Protein AF-A0A7W4EJ67-F1 (afdb_monomer)

Structure (mmCIF, N/CA/C/O backbone):
data_AF-A0A7W4EJ67-F1
#
_entry.id   AF-A0A7W4EJ67-F1
#
loop_
_atom_site.group_PDB
_atom_site.id
_atom_site.type_symbol
_atom_site.label_atom_id
_atom_site.label_alt_id
_atom_site.label_comp_id
_atom_site.label_asym_id
_atom_site.label_entity_id
_atom_site.label_seq_id
_atom_site.pdbx_PDB_ins_code
_atom_site.Cartn_x
_atom_site.Cartn_y
_atom_site.Cartn_z
_atom_site.occupancy
_atom_site.B_iso_or_equiv
_atom_site.auth_seq_id
_atom_site.auth_comp_id
_atom_site.auth_asym_id
_atom_site.auth_atom_id
_atom_site.pdbx_PDB_model_num
ATOM 1 N N . MET A 1 1 ? 52.104 8.292 -38.390 1.00 38.69 1 MET A N 1
ATOM 2 C CA . MET A 1 1 ? 51.782 8.661 -36.998 1.00 38.69 1 MET A CA 1
ATOM 3 C C . MET A 1 1 ? 50.355 8.225 -36.750 1.00 38.69 1 MET A C 1
ATOM 5 O O . MET A 1 1 ? 49.439 8.857 -37.254 1.00 38.69 1 MET A O 1
ATOM 9 N N . ALA A 1 2 ? 50.197 7.066 -36.122 1.00 38.16 2 ALA A N 1
ATOM 10 C CA . ALA A 1 2 ? 48.916 6.607 -35.619 1.00 38.16 2 ALA A CA 1
ATOM 11 C C . ALA A 1 2 ? 48.869 7.031 -34.153 1.00 38.16 2 ALA A C 1
ATOM 13 O O . ALA A 1 2 ? 49.696 6.552 -33.385 1.00 38.16 2 ALA A O 1
ATOM 14 N N . ASP A 1 3 ? 47.952 7.930 -33.803 1.00 38.41 3 ASP A N 1
ATOM 15 C CA . ASP A 1 3 ? 47.465 8.022 -32.433 1.00 38.41 3 ASP A CA 1
ATOM 16 C C . ASP A 1 3 ? 45.948 7.860 -32.438 1.00 38.41 3 ASP A C 1
ATOM 18 O O . ASP A 1 3 ? 45.157 8.669 -32.927 1.00 38.41 3 ASP A O 1
ATOM 22 N N . THR A 1 4 ? 45.619 6.675 -31.959 1.00 39.75 4 THR A N 1
ATOM 23 C CA . THR A 1 4 ? 44.352 6.023 -31.718 1.00 39.75 4 THR A CA 1
ATOM 24 C C . THR A 1 4 ? 43.489 6.865 -30.788 1.00 39.75 4 THR A C 1
ATOM 26 O O . THR A 1 4 ? 43.545 6.724 -29.571 1.00 39.75 4 THR A O 1
ATOM 29 N N . ASN A 1 5 ? 42.619 7.701 -31.349 1.00 39.25 5 ASN A N 1
ATOM 30 C CA . ASN A 1 5 ? 41.477 8.206 -30.595 1.00 39.25 5 ASN A CA 1
ATOM 31 C C . ASN A 1 5 ? 40.393 7.117 -30.605 1.00 39.25 5 ASN A C 1
ATOM 33 O O . ASN A 1 5 ? 39.404 7.187 -31.338 1.00 39.25 5 ASN A O 1
ATOM 37 N N . SER A 1 6 ? 40.635 6.041 -29.849 1.00 38.09 6 SER A N 1
ATOM 38 C CA . SER A 1 6 ? 39.617 5.041 -29.548 1.00 38.09 6 SER A CA 1
ATOM 39 C C . SER A 1 6 ? 38.528 5.737 -28.739 1.00 38.09 6 SER A C 1
ATOM 41 O O . SER A 1 6 ? 38.661 5.919 -27.529 1.00 38.09 6 SER A O 1
ATOM 43 N N . LYS A 1 7 ? 37.453 6.147 -29.417 1.00 43.56 7 LYS A N 1
ATOM 44 C CA . LYS A 1 7 ? 36.175 6.454 -28.780 1.00 43.56 7 LYS A CA 1
ATOM 45 C C . LYS A 1 7 ? 35.706 5.180 -28.080 1.00 43.56 7 LYS A C 1
ATOM 47 O O . LYS A 1 7 ? 35.028 4.356 -28.685 1.00 43.56 7 LYS A O 1
ATOM 52 N N . LEU A 1 8 ? 36.111 4.996 -26.827 1.00 42.34 8 LEU A N 1
ATOM 53 C CA . LEU A 1 8 ? 35.421 4.084 -25.926 1.00 42.34 8 LEU A CA 1
ATOM 54 C C . LEU A 1 8 ? 33.950 4.530 -25.938 1.00 42.34 8 LEU A C 1
ATOM 56 O O . LEU A 1 8 ? 33.697 5.717 -25.707 1.00 42.34 8 LEU A O 1
ATOM 60 N N . PRO A 1 9 ? 32.985 3.661 -26.281 1.00 51.84 9 PRO A N 1
ATOM 61 C CA . PRO A 1 9 ? 31.583 4.036 -26.189 1.00 51.84 9 PRO A CA 1
ATOM 62 C C . PRO A 1 9 ? 31.328 4.436 -24.734 1.00 51.84 9 PRO A C 1
ATOM 64 O O . PRO A 1 9 ? 31.622 3.665 -23.822 1.00 51.84 9 PRO A O 1
ATOM 67 N N . PHE A 1 10 ? 30.877 5.674 -24.504 1.00 59.88 10 PHE A N 1
ATOM 68 C CA . PHE A 1 10 ? 30.519 6.140 -23.165 1.00 59.88 10 PHE A CA 1
ATOM 69 C C . PHE A 1 10 ? 29.454 5.193 -22.611 1.00 59.88 10 PHE A C 1
ATOM 71 O O . PHE A 1 10 ? 28.312 5.219 -23.076 1.00 59.88 10 PHE A O 1
ATOM 78 N N . LEU A 1 11 ? 29.859 4.344 -21.667 1.00 69.94 11 LEU A N 1
ATOM 79 C CA . LEU A 1 11 ? 28.988 3.416 -20.967 1.00 69.94 11 LEU A CA 1
ATOM 80 C C . LEU A 1 11 ? 27.952 4.233 -20.198 1.00 69.94 11 LEU A C 1
ATOM 82 O O . LEU A 1 11 ? 28.290 4.953 -19.260 1.00 69.94 11 LEU A O 1
ATOM 86 N N . GLU A 1 12 ? 26.703 4.147 -20.628 1.00 84.25 12 GLU A N 1
ATOM 87 C CA . GLU A 1 12 ? 25.586 4.779 -19.943 1.00 84.25 12 GLU A CA 1
ATOM 88 C C . GLU A 1 12 ? 25.246 3.978 -18.686 1.00 84.25 12 GLU A C 1
ATOM 90 O O . GLU A 1 12 ? 25.122 2.752 -18.739 1.00 84.25 12 GLU A O 1
ATOM 95 N N . ILE A 1 13 ? 25.145 4.666 -17.551 1.00 88.88 13 ILE A N 1
ATOM 96 C CA . ILE A 1 13 ? 24.753 4.076 -16.272 1.00 88.88 13 ILE A CA 1
ATOM 97 C C . ILE A 1 13 ? 23.409 4.682 -15.895 1.00 88.88 13 ILE A C 1
ATOM 99 O O . ILE A 1 13 ? 23.295 5.893 -15.718 1.00 88.88 13 ILE A O 1
ATOM 103 N N . ILE A 1 14 ? 22.411 3.819 -15.769 1.00 91.88 14 ILE A N 1
ATOM 104 C CA . ILE A 1 14 ? 21.072 4.153 -15.312 1.00 91.88 14 ILE A CA 1
ATOM 105 C C . ILE A 1 14 ? 20.980 3.657 -13.878 1.00 91.88 14 ILE A C 1
ATOM 107 O O . ILE A 1 14 ? 21.077 2.456 -13.613 1.00 91.88 14 ILE A O 1
ATOM 111 N N . GLU A 1 15 ? 20.837 4.589 -12.946 1.00 93.19 15 GLU A N 1
ATOM 112 C CA . GLU A 1 15 ? 20.655 4.277 -11.538 1.00 93.19 15 GLU A CA 1
ATOM 113 C C . GLU A 1 15 ? 19.689 5.255 -10.882 1.00 93.19 15 GLU A C 1
ATOM 115 O O . GLU A 1 15 ? 19.516 6.391 -11.326 1.00 93.19 15 GLU A O 1
ATOM 120 N N . TRP A 1 16 ? 19.078 4.808 -9.791 1.00 93.31 16 TRP A N 1
ATOM 121 C CA . TRP A 1 16 ? 18.244 5.648 -8.953 1.00 93.31 16 TRP A CA 1
ATOM 122 C C . TRP A 1 16 ? 18.562 5.399 -7.484 1.00 93.31 16 TRP A C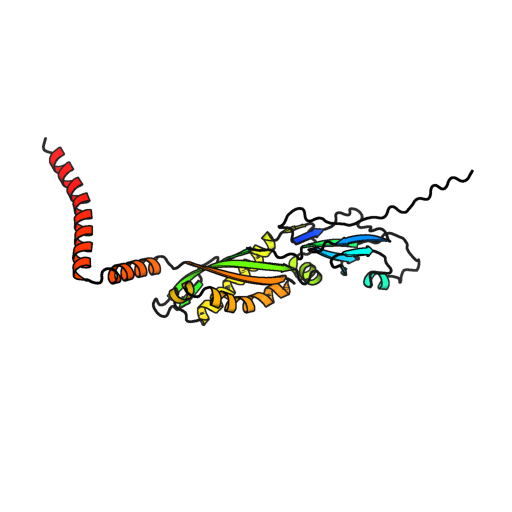 1
ATOM 124 O O . TRP A 1 16 ? 18.535 4.266 -6.999 1.00 93.31 16 TRP A O 1
ATOM 134 N N . VAL A 1 17 ? 18.844 6.475 -6.758 1.00 92.19 17 VAL A N 1
ATOM 135 C CA . VAL A 1 17 ? 18.929 6.466 -5.299 1.00 92.19 17 VAL A CA 1
ATOM 136 C C . VAL A 1 17 ? 17.701 7.203 -4.798 1.00 92.19 17 VAL A C 1
ATOM 138 O O . VAL A 1 17 ? 17.510 8.362 -5.152 1.00 92.19 17 VAL A O 1
ATOM 141 N N . GLU A 1 18 ? 16.870 6.516 -4.017 1.00 89.06 18 GLU A N 1
ATOM 142 C CA . GLU A 1 18 ? 15.601 7.042 -3.514 1.00 89.06 18 GLU A CA 1
ATOM 143 C C . GLU A 1 18 ? 15.837 8.321 -2.683 1.00 89.06 18 GLU A C 1
ATOM 145 O O . GLU A 1 18 ? 16.460 8.239 -1.621 1.00 89.06 18 GLU A O 1
ATOM 150 N N . PRO A 1 19 ? 15.391 9.504 -3.156 1.00 90.19 19 PRO A N 1
ATOM 151 C CA . PRO A 1 19 ? 15.649 10.770 -2.468 1.00 90.19 19 PRO A CA 1
ATOM 152 C C . PRO A 1 19 ? 14.614 11.084 -1.379 1.00 90.19 19 PRO A C 1
ATOM 154 O O . PRO A 1 19 ? 14.895 11.873 -0.481 1.00 90.19 19 PRO A O 1
ATOM 157 N N . ASP A 1 20 ? 13.423 10.490 -1.467 1.00 93.56 20 ASP A N 1
ATOM 158 C CA . ASP A 1 20 ? 12.300 10.698 -0.554 1.00 93.56 20 ASP A CA 1
ATOM 159 C C . ASP A 1 20 ? 11.746 9.329 -0.133 1.00 93.56 20 ASP A C 1
ATOM 161 O O . ASP A 1 20 ? 11.363 8.550 -1.010 1.00 93.56 20 ASP A O 1
ATOM 165 N N . PRO A 1 21 ? 11.668 9.036 1.179 1.00 92.12 21 PRO A N 1
ATOM 166 C CA . PRO A 1 21 ? 11.164 7.763 1.690 1.00 92.12 21 PRO A CA 1
ATOM 167 C C . PRO A 1 21 ? 9.692 7.481 1.353 1.00 92.12 21 PRO A C 1
ATOM 169 O O . PRO A 1 21 ? 9.224 6.371 1.607 1.00 92.12 21 PRO A O 1
ATOM 172 N N . ASN A 1 22 ? 8.939 8.452 0.841 1.00 95.38 22 ASN A N 1
ATOM 173 C CA . ASN A 1 22 ? 7.541 8.278 0.453 1.00 95.38 22 ASN A CA 1
ATOM 174 C C . ASN A 1 22 ? 7.372 7.889 -1.020 1.00 95.38 22 ASN A C 1
ATOM 176 O O . ASN A 1 22 ? 6.242 7.653 -1.449 1.00 95.38 22 ASN A O 1
ATOM 180 N N . LEU A 1 23 ? 8.455 7.816 -1.800 1.00 95.69 23 LEU A N 1
ATOM 181 C CA . LEU A 1 23 ? 8.384 7.485 -3.220 1.00 95.69 23 LEU A CA 1
ATOM 182 C C . LEU A 1 23 ? 8.131 6.000 -3.454 1.00 95.69 23 LEU A C 1
ATOM 184 O O . LEU A 1 23 ? 8.926 5.143 -3.079 1.00 95.69 23 LEU A O 1
ATOM 188 N N . LEU A 1 24 ? 7.037 5.708 -4.154 1.00 96.50 24 LEU A N 1
ATOM 189 C CA . LEU A 1 24 ? 6.722 4.368 -4.637 1.00 96.50 24 LEU A CA 1
ATOM 190 C C . LEU A 1 24 ? 7.345 4.104 -6.001 1.00 96.50 24 LEU A C 1
ATOM 192 O O . LEU A 1 24 ? 7.858 3.011 -6.228 1.00 96.50 24 LEU A O 1
ATOM 196 N N . MET A 1 25 ? 7.288 5.091 -6.899 1.00 96.69 25 MET A N 1
ATOM 197 C CA . MET A 1 25 ? 7.728 4.953 -8.283 1.00 96.69 25 MET A CA 1
ATOM 198 C C . MET A 1 25 ? 8.410 6.229 -8.771 1.00 96.69 25 MET A C 1
ATOM 200 O O . MET A 1 25 ? 7.961 7.340 -8.482 1.00 96.69 25 MET A O 1
ATOM 204 N N . TRP A 1 26 ? 9.453 6.058 -9.575 1.00 96.12 26 TRP A N 1
ATOM 205 C CA . TRP A 1 26 ? 10.113 7.137 -10.293 1.00 96.12 26 TRP A CA 1
ATOM 206 C C . TRP A 1 26 ? 10.467 6.710 -11.714 1.00 96.12 26 TRP A C 1
ATOM 208 O O . TRP A 1 26 ? 11.040 5.644 -11.936 1.00 96.12 26 TRP A O 1
ATOM 218 N N . LYS A 1 27 ? 10.140 7.559 -12.683 1.00 94.88 27 LYS A N 1
ATOM 219 C CA . LYS A 1 27 ? 10.518 7.387 -14.079 1.00 94.88 27 LYS A CA 1
ATOM 220 C C . LYS A 1 27 ? 11.882 8.021 -14.326 1.00 94.88 27 LYS A C 1
ATOM 222 O O . LYS A 1 27 ? 12.073 9.200 -14.029 1.00 94.88 27 LYS A O 1
ATOM 227 N N . VAL A 1 28 ? 12.787 7.275 -14.955 1.00 91.88 28 VAL A N 1
ATOM 228 C CA . VAL A 1 28 ? 14.071 7.814 -15.412 1.00 91.88 28 VAL A CA 1
ATOM 229 C C . VAL A 1 28 ? 13.817 8.928 -16.443 1.00 91.88 28 VAL A C 1
ATOM 231 O O . VAL A 1 28 ? 13.098 8.696 -17.421 1.00 91.88 28 VAL A O 1
ATOM 234 N N . PRO A 1 29 ? 14.356 10.145 -16.243 1.00 84.19 29 PRO A N 1
ATOM 235 C CA . PRO A 1 29 ? 14.207 11.240 -17.181 1.00 84.19 29 PRO A CA 1
ATOM 236 C C . PRO A 1 29 ? 15.076 10.966 -18.402 1.00 84.19 29 PRO A C 1
ATOM 238 O O . PRO A 1 29 ? 16.299 11.034 -18.338 1.00 84.19 29 PRO A O 1
ATOM 241 N N . ASP A 1 30 ? 14.422 10.692 -19.519 1.00 72.94 30 ASP A N 1
ATOM 242 C CA . ASP A 1 30 ? 15.062 10.566 -20.818 1.00 72.94 30 ASP A CA 1
ATOM 243 C C . ASP A 1 30 ? 14.229 11.349 -21.841 1.00 72.94 30 ASP A C 1
ATOM 245 O O . ASP A 1 30 ? 13.023 11.115 -21.984 1.00 72.94 30 ASP A O 1
ATOM 249 N N . GLN A 1 31 ? 14.853 12.346 -22.476 1.00 63.28 31 GLN A N 1
ATOM 250 C CA . GLN A 1 31 ? 14.186 13.234 -23.434 1.00 63.28 31 GLN A CA 1
ATOM 251 C C . GLN A 1 31 ? 13.913 12.518 -24.759 1.00 63.28 31 GLN A C 1
ATOM 253 O O . GLN A 1 31 ? 12.829 12.682 -25.322 1.00 63.28 31 GLN A O 1
ATOM 258 N N . ASP A 1 32 ? 14.855 11.687 -25.208 1.00 65.50 32 ASP A N 1
ATOM 259 C CA . ASP A 1 32 ? 14.783 10.989 -26.496 1.00 65.50 32 ASP A CA 1
ATOM 260 C C . ASP A 1 32 ? 14.318 9.530 -26.338 1.00 65.50 32 ASP A C 1
ATOM 262 O O . ASP A 1 32 ? 13.905 8.895 -27.316 1.00 65.50 32 ASP A O 1
ATOM 266 N N . LYS A 1 33 ? 14.290 9.034 -25.088 1.00 67.12 33 LYS A N 1
ATOM 267 C CA . LYS A 1 33 ? 13.963 7.651 -24.696 1.00 67.12 33 LYS A CA 1
ATOM 268 C C . LYS A 1 33 ? 14.925 6.619 -25.283 1.00 67.12 33 LYS A C 1
ATOM 270 O O . LYS A 1 33 ? 14.557 5.455 -25.420 1.00 67.12 33 LYS A O 1
ATOM 275 N N . GLU A 1 34 ? 16.106 7.047 -25.709 1.00 74.81 34 GLU A N 1
ATOM 276 C CA . GLU A 1 34 ? 17.078 6.225 -26.417 1.00 74.81 34 GLU A CA 1
ATOM 277 C C . GLU A 1 34 ? 18.128 5.687 -25.451 1.00 74.81 34 GLU A C 1
ATOM 279 O O . GLU A 1 34 ? 19.141 6.327 -25.180 1.00 74.81 34 GLU A O 1
ATOM 284 N N . ILE A 1 35 ? 17.921 4.454 -24.991 1.00 79.56 35 ILE A N 1
ATOM 285 C CA . ILE A 1 35 ? 18.890 3.770 -24.137 1.00 79.56 35 ILE A CA 1
ATOM 286 C C . ILE A 1 35 ? 19.974 3.141 -25.010 1.00 79.56 35 ILE A C 1
ATOM 288 O O . ILE A 1 35 ? 19.679 2.370 -25.935 1.00 79.56 35 ILE A O 1
ATOM 292 N N . LYS A 1 36 ? 21.245 3.438 -24.719 1.00 80.00 36 LYS A N 1
ATOM 293 C CA . LYS A 1 36 ? 22.371 2.864 -25.468 1.00 80.00 36 LYS A CA 1
ATOM 294 C C . LYS A 1 36 ? 22.468 1.356 -25.252 1.00 80.00 36 LYS A C 1
ATOM 296 O O . LYS A 1 36 ? 22.361 0.848 -24.137 1.00 80.00 36 LYS A O 1
ATOM 301 N N . ASN A 1 37 ? 22.756 0.625 -26.328 1.00 79.56 37 ASN A N 1
ATOM 302 C CA . ASN A 1 37 ? 23.042 -0.802 -26.233 1.00 79.56 37 ASN A CA 1
ATOM 303 C C . ASN A 1 37 ? 24.305 -1.034 -25.380 1.00 79.56 37 ASN A C 1
ATOM 305 O O . ASN A 1 37 ? 25.347 -0.431 -25.638 1.00 79.56 37 ASN A O 1
ATOM 309 N N . GLY A 1 38 ? 24.204 -1.895 -24.367 1.00 81.62 38 GLY A N 1
ATOM 310 C CA . GLY A 1 38 ? 25.260 -2.121 -23.376 1.00 81.62 38 GLY A CA 1
ATOM 311 C C . GLY A 1 38 ? 25.213 -1.172 -22.173 1.00 81.62 38 GLY A C 1
ATOM 312 O O . GLY A 1 38 ? 26.128 -1.205 -21.349 1.00 81.62 38 GLY A O 1
ATOM 313 N N . ALA A 1 39 ? 24.176 -0.333 -22.040 1.00 87.38 39 ALA A N 1
ATOM 314 C CA . ALA A 1 39 ? 23.958 0.462 -20.833 1.00 87.38 39 ALA A CA 1
ATOM 315 C C . ALA A 1 39 ? 23.860 -0.437 -19.589 1.00 87.38 39 ALA A C 1
ATOM 317 O O . ALA A 1 39 ? 23.341 -1.555 -19.644 1.00 87.38 39 ALA A O 1
ATOM 318 N N . LYS A 1 40 ? 24.347 0.051 -18.448 1.00 91.50 40 LYS A N 1
ATOM 319 C CA . LYS A 1 40 ? 24.229 -0.643 -17.163 1.00 91.50 40 LYS A CA 1
ATOM 320 C C . LYS A 1 40 ? 23.060 -0.089 -16.371 1.00 91.50 40 LYS A C 1
ATOM 322 O O . LYS A 1 40 ? 23.042 1.092 -16.051 1.00 91.50 40 LYS A O 1
ATOM 327 N N . LEU A 1 41 ? 22.136 -0.964 -16.003 1.00 93.38 41 LEU A N 1
ATOM 328 C CA . LEU A 1 41 ? 21.054 -0.687 -15.073 1.00 93.38 41 LEU A CA 1
ATOM 329 C C . LEU A 1 41 ? 21.468 -1.153 -13.677 1.00 93.38 41 LEU A C 1
ATOM 331 O O . LEU A 1 41 ? 21.656 -2.348 -13.448 1.00 93.38 41 LEU A O 1
ATOM 335 N N . ILE A 1 42 ? 21.618 -0.220 -12.743 1.00 95.81 42 ILE A N 1
ATOM 336 C CA . ILE A 1 42 ? 21.924 -0.523 -11.343 1.00 95.81 42 ILE A CA 1
ATOM 337 C C . ILE A 1 42 ? 20.630 -0.410 -10.541 1.00 95.81 42 ILE A C 1
ATOM 339 O O . ILE A 1 42 ? 20.002 0.650 -10.501 1.00 95.81 42 ILE A O 1
ATOM 343 N N . VAL A 1 43 ? 20.240 -1.503 -9.891 1.00 97.25 43 VAL A N 1
ATOM 344 C CA . VAL A 1 43 ? 19.047 -1.606 -9.045 1.00 97.25 43 VAL A CA 1
ATOM 345 C C . VAL A 1 43 ? 19.492 -1.912 -7.620 1.00 97.25 43 VAL A C 1
ATOM 347 O O . VAL A 1 43 ? 20.239 -2.864 -7.388 1.00 97.25 43 VAL A O 1
ATOM 350 N N . ARG A 1 44 ? 19.079 -1.097 -6.647 1.00 96.38 44 ARG A N 1
ATOM 351 C CA . ARG A 1 44 ? 19.463 -1.293 -5.238 1.00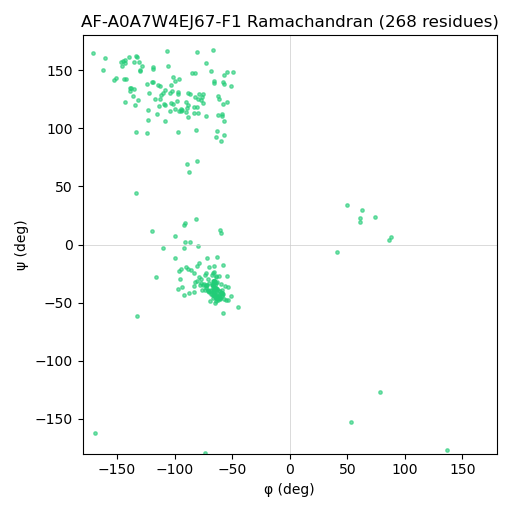 96.38 44 ARG A CA 1
ATOM 352 C C . ARG A 1 44 ? 18.597 -2.368 -4.567 1.00 96.38 44 ARG A C 1
ATOM 354 O O . ARG A 1 44 ? 17.552 -2.740 -5.086 1.00 96.38 44 ARG A O 1
ATOM 361 N N . GLU A 1 45 ? 19.022 -2.857 -3.400 1.00 95.12 45 GLU A N 1
ATOM 362 C CA . GLU A 1 45 ? 18.359 -3.969 -2.687 1.00 95.12 45 GLU A CA 1
ATOM 363 C C . GLU A 1 45 ? 16.877 -3.729 -2.378 1.00 95.12 45 GLU A C 1
ATOM 365 O O . GLU A 1 45 ? 16.070 -4.651 -2.441 1.00 95.12 45 GLU A O 1
ATOM 370 N N . SER A 1 46 ? 16.508 -2.486 -2.071 1.00 95.62 46 SER A N 1
ATOM 371 C CA . SER A 1 46 ? 15.133 -2.087 -1.767 1.00 95.62 46 SER A CA 1
ATOM 372 C C . SER A 1 46 ? 14.344 -1.637 -2.998 1.00 95.62 46 SER A C 1
ATOM 374 O O . SER A 1 46 ? 13.365 -0.903 -2.859 1.00 95.62 46 SER A O 1
ATOM 376 N N . GLN A 1 47 ? 14.800 -1.996 -4.199 1.00 96.94 47 GLN A N 1
ATOM 377 C CA . GLN A 1 47 ? 14.246 -1.506 -5.451 1.00 96.94 47 GLN A CA 1
ATOM 378 C C . GLN A 1 47 ? 14.008 -2.630 -6.454 1.00 96.94 47 GLN A C 1
ATOM 380 O O . GLN A 1 47 ? 14.541 -3.736 -6.373 1.00 96.94 47 GLN A O 1
ATOM 385 N N . THR A 1 48 ? 13.192 -2.321 -7.447 1.00 97.69 48 THR A N 1
ATOM 386 C CA . THR A 1 48 ? 13.017 -3.122 -8.656 1.00 97.69 48 THR A CA 1
ATOM 387 C C . THR A 1 48 ? 12.798 -2.166 -9.816 1.00 97.69 48 THR A C 1
ATOM 389 O O . THR A 1 48 ? 12.159 -1.130 -9.643 1.00 97.69 48 THR A O 1
ATOM 392 N N . ALA A 1 49 ? 13.342 -2.483 -10.986 1.00 96.94 49 ALA A N 1
ATOM 393 C CA . ALA A 1 49 ? 13.180 -1.659 -12.175 1.00 96.94 49 ALA A CA 1
ATOM 394 C C . ALA A 1 49 ? 12.280 -2.357 -13.200 1.00 96.94 49 ALA A C 1
ATOM 396 O O . ALA A 1 49 ? 12.497 -3.516 -13.540 1.00 96.94 49 ALA A O 1
ATOM 397 N N . LEU A 1 50 ? 11.276 -1.646 -13.703 1.00 95.12 50 LEU A N 1
ATOM 398 C CA . LEU A 1 50 ? 10.457 -2.061 -14.833 1.00 95.12 50 LEU A CA 1
ATOM 399 C C . LEU A 1 50 ? 10.990 -1.405 -16.096 1.00 95.12 50 LEU A C 1
ATOM 401 O O . LEU A 1 50 ? 11.171 -0.187 -16.157 1.00 95.12 50 LEU A O 1
ATOM 405 N N . PHE A 1 51 ? 11.172 -2.221 -17.120 1.00 91.25 51 PHE A N 1
ATOM 406 C CA . PHE A 1 51 ? 11.570 -1.764 -18.432 1.00 91.25 51 PHE A CA 1
ATOM 407 C C . PHE A 1 51 ? 10.395 -1.912 -19.399 1.00 91.25 51 PHE A C 1
ATOM 409 O O . PHE A 1 51 ? 9.883 -3.015 -19.610 1.00 91.25 51 PHE A O 1
ATOM 416 N N . LEU A 1 52 ? 9.969 -0.801 -19.999 1.00 88.44 52 LEU A N 1
ATOM 417 C CA . LEU A 1 52 ? 8.940 -0.775 -21.032 1.00 88.44 52 LEU A CA 1
ATOM 418 C C . LEU A 1 52 ? 9.586 -0.582 -22.396 1.00 88.44 52 LEU A C 1
ATOM 420 O O . LEU A 1 52 ? 10.339 0.367 -22.603 1.00 88.44 52 LEU A O 1
ATOM 424 N N . ASN A 1 53 ? 9.217 -1.427 -23.349 1.00 82.00 53 ASN A N 1
ATOM 425 C CA . ASN A 1 53 ? 9.570 -1.252 -24.748 1.00 82.00 53 ASN A CA 1
ATOM 426 C C . ASN A 1 53 ? 8.312 -0.961 -25.557 1.00 82.00 53 ASN A C 1
ATOM 428 O O . ASN A 1 53 ? 7.370 -1.750 -25.516 1.00 82.00 53 ASN A O 1
ATOM 432 N N . GLU A 1 54 ? 8.303 0.151 -26.295 1.00 77.31 54 GLU A N 1
ATOM 433 C CA . GLU A 1 54 ? 7.193 0.524 -27.190 1.00 77.31 54 GLU A CA 1
ATOM 434 C C . GLU A 1 54 ? 5.804 0.458 -26.513 1.00 77.31 54 GLU A C 1
ATOM 436 O O . GLU A 1 54 ? 4.798 0.120 -27.133 1.00 77.31 54 GLU A O 1
ATOM 441 N N . GLY A 1 55 ? 5.743 0.780 -25.215 1.00 76.88 55 GLY A N 1
ATOM 442 C CA . GLY A 1 55 ? 4.506 0.777 -24.426 1.00 76.88 55 GLY A CA 1
ATOM 443 C C . GLY A 1 55 ? 4.119 -0.570 -23.803 1.00 76.88 55 GLY A C 1
ATOM 444 O O . GLY A 1 55 ? 3.079 -0.649 -23.154 1.00 76.88 55 GLY A O 1
ATOM 445 N N . VAL A 1 56 ? 4.939 -1.614 -23.947 1.00 82.19 56 VAL A N 1
ATOM 446 C CA . VAL A 1 56 ? 4.706 -2.938 -23.349 1.00 82.19 56 VAL A CA 1
ATOM 447 C C . VAL A 1 56 ? 5.775 -3.243 -22.303 1.00 82.19 56 VAL A C 1
ATOM 449 O O . VAL A 1 56 ? 6.960 -3.011 -22.536 1.00 82.19 56 VAL A O 1
ATOM 452 N N . ALA A 1 57 ? 5.365 -3.798 -21.158 1.00 85.19 57 ALA A N 1
ATOM 453 C CA . ALA A 1 57 ? 6.289 -4.310 -20.149 1.00 85.19 57 ALA A CA 1
ATOM 454 C C . ALA A 1 57 ? 7.181 -5.398 -20.755 1.00 85.19 57 ALA A C 1
ATOM 456 O O . ALA A 1 57 ? 6.700 -6.470 -21.123 1.00 85.19 57 ALA A O 1
ATOM 457 N N . ALA A 1 58 ? 8.469 -5.088 -20.904 1.00 83.25 58 ALA A N 1
ATOM 458 C CA . ALA A 1 58 ? 9.430 -5.967 -21.549 1.00 83.25 58 ALA A CA 1
ATOM 459 C C . ALA A 1 58 ? 10.127 -6.878 -20.534 1.00 83.25 58 ALA A C 1
ATOM 461 O O . ALA A 1 58 ? 10.315 -8.060 -20.816 1.00 83.25 58 ALA A O 1
ATOM 462 N N . ASP A 1 59 ? 10.524 -6.319 -19.386 1.00 89.06 59 ASP A N 1
ATOM 463 C CA . ASP A 1 59 ? 11.203 -7.064 -18.326 1.00 89.06 59 ASP A CA 1
ATOM 464 C C . ASP A 1 59 ? 11.128 -6.357 -16.962 1.00 89.06 59 ASP A C 1
ATOM 466 O O . ASP A 1 59 ? 10.901 -5.144 -16.888 1.00 89.06 59 ASP A O 1
ATOM 470 N N . VAL A 1 60 ? 11.346 -7.126 -15.892 1.00 93.94 60 VAL A N 1
ATOM 471 C CA . VAL A 1 60 ? 11.410 -6.657 -14.501 1.00 93.94 60 VAL A CA 1
ATOM 472 C C . VAL A 1 60 ? 12.754 -7.066 -13.903 1.00 93.94 60 VAL A C 1
ATOM 474 O O . VAL A 1 60 ? 13.039 -8.248 -13.724 1.00 93.94 60 VAL A O 1
ATOM 477 N N . PHE A 1 61 ? 13.573 -6.080 -13.555 1.00 95.06 61 PHE A N 1
ATOM 478 C CA . PHE A 1 61 ? 14.923 -6.276 -13.043 1.00 95.06 61 PHE A CA 1
ATOM 479 C C . PHE A 1 61 ? 14.955 -6.164 -11.510 1.00 95.06 61 PHE A C 1
ATOM 481 O O . PHE A 1 61 ? 14.685 -5.080 -10.978 1.00 95.06 61 PHE A O 1
ATOM 488 N N . PRO A 1 62 ? 15.301 -7.245 -10.783 1.00 96.38 62 PRO A N 1
ATOM 489 C CA . PRO A 1 62 ? 15.481 -7.201 -9.333 1.00 96.38 62 PRO A CA 1
ATOM 490 C C . PRO A 1 62 ? 16.782 -6.473 -8.957 1.00 96.38 62 PRO A C 1
ATOM 492 O O . PRO A 1 62 ? 17.538 -6.036 -9.825 1.00 96.38 62 PRO A O 1
ATOM 495 N N . ALA A 1 63 ? 17.073 -6.376 -7.660 1.00 97.06 63 ALA A N 1
ATOM 496 C CA . ALA A 1 63 ? 18.322 -5.811 -7.156 1.00 97.06 63 ALA A CA 1
ATOM 497 C C . ALA A 1 63 ? 19.571 -6.435 -7.809 1.00 97.06 63 ALA A C 1
ATOM 499 O O . ALA A 1 63 ? 19.666 -7.653 -7.973 1.00 97.06 63 ALA A O 1
ATOM 500 N N . GLY A 1 64 ? 20.539 -5.591 -8.163 1.00 96.38 64 GLY A N 1
ATOM 501 C CA . GLY A 1 64 ? 21.776 -5.981 -8.832 1.00 96.38 64 GLY A CA 1
ATOM 502 C C . GLY A 1 64 ? 22.160 -5.047 -9.978 1.00 96.38 64 GLY A C 1
ATOM 503 O O . GLY A 1 64 ? 21.504 -4.042 -10.248 1.00 96.38 64 GLY A O 1
ATOM 504 N N . THR A 1 65 ? 23.251 -5.398 -10.656 1.00 95.50 65 THR A N 1
ATOM 505 C CA . THR A 1 65 ? 23.723 -4.702 -11.858 1.00 95.50 65 THR A CA 1
ATOM 506 C C . THR A 1 65 ? 23.374 -5.533 -13.082 1.00 95.50 65 THR A C 1
ATOM 508 O O . THR A 1 65 ? 23.834 -6.668 -13.204 1.00 95.50 65 THR A O 1
ATOM 511 N N . HIS A 1 66 ? 22.616 -4.949 -14.004 1.00 92.12 66 HIS A N 1
ATOM 512 C CA . HIS A 1 66 ? 22.139 -5.602 -15.221 1.00 92.12 66 HIS A CA 1
ATOM 513 C C . HIS A 1 66 ? 22.678 -4.886 -16.454 1.00 92.12 66 HIS A C 1
ATOM 515 O O . HIS A 1 66 ? 22.731 -3.659 -16.497 1.00 92.12 66 HIS A O 1
ATOM 521 N N . GLU A 1 67 ? 23.078 -5.643 -17.470 1.00 89.38 67 GLU A N 1
ATOM 522 C CA . GLU A 1 67 ? 23.476 -5.085 -18.764 1.00 89.38 67 GLU A CA 1
ATOM 523 C C . GLU A 1 67 ? 22.279 -5.086 -19.719 1.00 89.38 67 GLU A C 1
ATOM 525 O O . GLU A 1 67 ? 21.761 -6.144 -20.096 1.00 89.38 67 GLU A O 1
ATOM 530 N N . LEU A 1 68 ? 21.857 -3.890 -20.126 1.00 84.69 68 LEU A N 1
ATOM 531 C CA . LEU A 1 68 ? 20.766 -3.683 -21.065 1.00 84.69 68 LEU A CA 1
ATOM 532 C C . LEU A 1 68 ? 21.283 -3.867 -22.489 1.00 84.69 68 LEU A C 1
ATOM 534 O O . LEU A 1 68 ? 21.868 -2.969 -23.094 1.00 84.69 68 LEU A O 1
ATOM 538 N N . SER A 1 69 ? 21.047 -5.058 -23.033 1.00 75.62 69 SER A N 1
ATOM 539 C CA . SER A 1 69 ? 21.322 -5.354 -24.433 1.00 75.62 69 SER A CA 1
ATOM 540 C C . SER A 1 69 ? 20.118 -5.992 -25.109 1.00 75.62 69 SER A C 1
ATOM 542 O O . SER A 1 69 ? 19.367 -6.768 -24.508 1.00 75.62 69 SER A O 1
ATOM 544 N N . THR A 1 70 ? 19.971 -5.750 -26.412 1.00 67.25 70 THR A N 1
ATOM 545 C CA . THR A 1 70 ? 18.914 -6.362 -27.240 1.00 67.25 70 THR A CA 1
ATOM 546 C C . THR A 1 70 ? 18.975 -7.895 -27.220 1.00 67.25 70 THR A C 1
ATOM 548 O O . THR A 1 70 ? 18.017 -8.567 -27.597 1.00 67.25 70 THR A O 1
ATOM 551 N N . LYS A 1 71 ? 20.109 -8.486 -26.813 1.00 62.88 71 LYS A N 1
ATOM 552 C CA . LYS A 1 71 ? 20.285 -9.937 -26.667 1.00 62.88 71 LYS A CA 1
ATOM 553 C C . LYS A 1 71 ? 19.722 -10.489 -25.362 1.00 62.88 71 LYS A C 1
ATOM 555 O O . LYS A 1 71 ? 19.259 -11.623 -25.382 1.00 62.88 71 LYS A O 1
ATOM 560 N N . ASN A 1 72 ? 19.735 -9.700 -24.293 1.00 61.72 72 ASN A N 1
ATOM 561 C CA . ASN A 1 72 ? 19.398 -10.178 -22.955 1.00 61.72 72 ASN A CA 1
ATOM 562 C C . ASN A 1 72 ? 17.927 -9.953 -22.595 1.00 61.72 72 ASN A C 1
ATOM 564 O O . ASN A 1 72 ? 17.411 -10.666 -21.746 1.00 61.72 72 ASN A O 1
ATOM 568 N N . ILE A 1 73 ? 17.238 -9.025 -23.268 1.00 68.69 73 ILE A N 1
ATOM 569 C CA . ILE A 1 73 ? 15.816 -8.751 -23.020 1.00 68.69 73 ILE A CA 1
ATOM 570 C C . ILE A 1 73 ? 14.955 -9.587 -23.989 1.00 68.69 73 ILE A C 1
ATOM 572 O O . ILE A 1 73 ? 15.027 -9.365 -25.206 1.00 68.69 73 ILE A O 1
ATOM 576 N N . PRO A 1 74 ? 14.127 -10.542 -23.510 1.00 60.59 74 PRO A N 1
ATOM 577 C CA . PRO A 1 74 ? 13.413 -11.496 -24.365 1.00 60.59 74 PRO A CA 1
ATOM 578 C C . PRO A 1 74 ? 12.450 -10.850 -25.366 1.00 60.59 74 PRO A C 1
ATOM 580 O O . PRO A 1 74 ? 12.377 -11.285 -26.517 1.00 60.59 74 PRO A O 1
ATOM 583 N N . ILE A 1 75 ? 11.722 -9.805 -24.956 1.00 61.31 75 ILE A N 1
ATOM 584 C CA . ILE A 1 75 ? 10.771 -9.097 -25.829 1.00 61.31 75 ILE A CA 1
ATOM 585 C C . ILE A 1 75 ? 11.513 -8.300 -26.913 1.00 61.31 75 ILE A C 1
ATOM 587 O O . ILE A 1 75 ? 11.143 -8.390 -28.083 1.00 61.31 75 ILE A O 1
ATOM 591 N N . LEU A 1 76 ? 12.635 -7.652 -26.577 1.00 59.72 76 LEU A N 1
ATOM 592 C CA . LEU A 1 76 ? 13.503 -7.002 -27.569 1.00 59.72 76 LEU A CA 1
ATOM 593 C C . LEU A 1 76 ? 14.143 -8.021 -28.523 1.00 59.72 76 LEU A C 1
ATOM 595 O O . LEU A 1 76 ? 14.257 -7.778 -29.723 1.00 59.72 76 LEU A O 1
ATOM 599 N N . SER A 1 77 ? 14.513 -9.200 -28.013 1.00 56.75 77 SER A N 1
ATOM 600 C CA . SER A 1 77 ? 15.046 -10.292 -28.829 1.00 56.75 77 SER A CA 1
ATOM 601 C C . SER A 1 77 ? 14.026 -10.862 -29.816 1.00 56.75 77 SER A C 1
ATOM 603 O O . SER A 1 77 ? 14.420 -11.286 -30.898 1.00 56.75 77 SER A O 1
ATOM 605 N N . LYS A 1 78 ? 12.728 -10.861 -29.493 1.00 55.56 78 LYS A N 1
ATOM 606 C CA . LYS A 1 78 ? 11.665 -11.293 -30.420 1.00 55.56 78 LYS A CA 1
ATOM 607 C C . LYS A 1 78 ? 11.396 -10.272 -31.530 1.00 55.56 78 LYS A C 1
ATOM 609 O O . LYS A 1 78 ? 10.998 -10.663 -32.622 1.00 55.56 78 LYS A O 1
ATOM 614 N N . LEU A 1 79 ? 11.686 -8.994 -31.286 1.00 53.56 79 LEU A N 1
ATOM 615 C CA . LEU A 1 79 ? 11.605 -7.915 -32.277 1.00 53.56 79 LEU A CA 1
ATOM 616 C C . LEU A 1 79 ? 12.822 -7.862 -33.227 1.00 53.56 79 LEU A C 1
ATOM 618 O O . LEU A 1 79 ? 12.823 -7.081 -34.177 1.00 53.56 79 LEU A O 1
ATOM 622 N N . LYS A 1 80 ? 13.818 -8.755 -33.065 1.00 51.62 80 LYS A N 1
ATOM 623 C CA . LYS A 1 80 ? 14.998 -8.931 -33.951 1.00 51.62 80 LYS A CA 1
ATOM 624 C C . LYS A 1 80 ? 14.685 -9.305 -35.415 1.00 51.62 80 LYS A C 1
ATOM 626 O O . LYS A 1 80 ? 15.591 -9.662 -36.164 1.00 51.62 80 LYS A O 1
ATOM 631 N N . GLY A 1 81 ? 13.434 -9.211 -35.861 1.00 46.50 81 GLY A N 1
ATOM 632 C CA . GLY A 1 81 ? 13.041 -9.428 -37.254 1.00 46.50 81 GLY A CA 1
ATOM 633 C C . GLY A 1 81 ? 13.459 -8.314 -38.224 1.00 46.50 81 GLY A C 1
ATOM 634 O O . GLY A 1 81 ? 13.392 -8.514 -39.436 1.00 46.50 81 GLY A O 1
ATOM 635 N N . TRP A 1 82 ? 13.925 -7.154 -37.747 1.00 44.69 82 TRP A N 1
ATOM 636 C CA . TRP A 1 82 ? 14.224 -6.009 -38.617 1.00 44.69 82 TRP A CA 1
ATOM 637 C C . TRP A 1 82 ? 15.652 -6.022 -39.192 1.00 44.69 82 TRP A C 1
ATOM 639 O O . TRP A 1 82 ? 16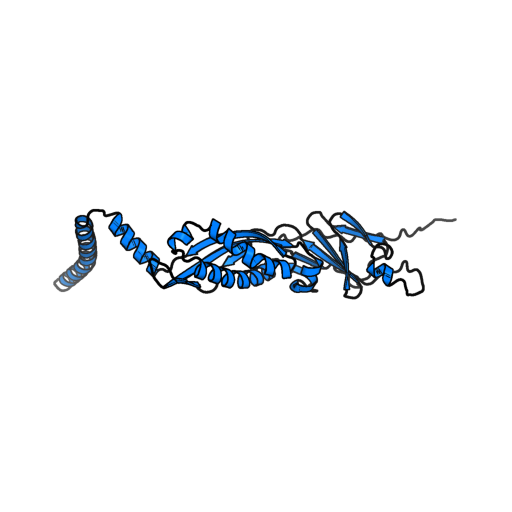.440 -5.133 -38.918 1.00 44.69 82 TRP A O 1
ATOM 649 N N . LYS A 1 83 ? 15.974 -7.045 -39.998 1.00 39.81 83 LYS A N 1
ATOM 650 C CA . LYS A 1 83 ? 17.030 -7.164 -41.044 1.00 39.81 83 LYS A CA 1
ATOM 651 C C . LYS A 1 83 ? 18.465 -6.610 -40.872 1.00 39.81 83 LYS A C 1
ATOM 653 O O . LYS A 1 83 ? 19.291 -6.932 -41.721 1.00 39.81 83 LYS A O 1
ATOM 658 N N . TYR A 1 84 ? 18.829 -5.875 -39.829 1.00 45.00 84 TYR A N 1
ATOM 659 C CA . TYR A 1 84 ? 20.170 -5.324 -39.637 1.00 45.00 84 TYR A CA 1
ATOM 660 C C . TYR A 1 84 ? 20.523 -5.385 -38.150 1.00 45.00 84 TYR A C 1
ATOM 662 O O . TYR A 1 84 ? 19.781 -4.893 -37.307 1.00 45.00 84 TYR A O 1
ATOM 670 N N . GLY A 1 85 ? 21.624 -6.062 -37.815 1.00 50.25 85 GLY A N 1
ATOM 671 C CA . GLY A 1 85 ? 22.091 -6.238 -36.439 1.00 50.25 85 GLY A CA 1
ATOM 672 C C . GLY A 1 85 ? 22.470 -4.904 -35.803 1.00 50.25 85 GLY A C 1
ATOM 673 O O . GLY A 1 85 ? 23.600 -4.449 -35.948 1.00 50.25 85 GLY A O 1
ATOM 674 N N . PHE A 1 86 ? 21.520 -4.275 -35.120 1.00 52.91 86 PHE A N 1
ATOM 675 C CA . PHE A 1 86 ? 21.707 -2.950 -34.553 1.00 52.91 86 PHE A CA 1
ATOM 676 C C . PHE A 1 86 ? 22.479 -2.996 -33.227 1.00 52.91 86 PHE A C 1
ATOM 678 O O . PHE A 1 86 ? 21.996 -3.528 -32.232 1.00 52.91 86 PHE A O 1
ATOM 685 N N . GLU A 1 87 ? 23.647 -2.347 -33.212 1.00 54.00 87 GLU A N 1
ATOM 686 C CA . GLU A 1 87 ? 24.224 -1.694 -32.024 1.00 54.00 87 GLU A CA 1
ATOM 687 C C . GLU A 1 87 ? 23.614 -0.290 -31.801 1.00 54.00 87 GLU A C 1
ATOM 689 O O . GLU A 1 87 ? 24.230 0.579 -31.190 1.00 54.00 87 GLU A O 1
ATOM 694 N N . SER A 1 88 ? 22.417 -0.032 -32.340 1.00 53.00 88 SER A N 1
ATOM 695 C CA . SER A 1 88 ? 21.730 1.256 -32.199 1.00 53.00 88 SER A CA 1
ATOM 696 C C . SER A 1 88 ? 20.993 1.332 -30.863 1.00 53.00 88 SER A C 1
ATOM 698 O O . SER A 1 88 ? 20.485 0.304 -30.402 1.00 53.00 88 SER A O 1
ATOM 700 N N . PRO A 1 89 ? 20.891 2.534 -30.266 1.00 60.88 89 PRO A N 1
ATOM 701 C CA . PRO A 1 89 ? 19.972 2.791 -29.169 1.00 60.88 89 PRO A CA 1
ATOM 702 C C . PRO A 1 89 ? 18.557 2.304 -29.491 1.00 60.88 89 PRO A C 1
ATOM 704 O O . PRO A 1 89 ? 18.140 2.297 -30.655 1.00 60.88 89 PRO A O 1
ATOM 707 N N . PHE A 1 90 ? 17.832 1.883 -28.460 1.00 70.56 90 PHE A N 1
ATOM 708 C CA . PHE A 1 90 ? 16.443 1.439 -28.563 1.00 70.56 90 PHE A CA 1
ATOM 709 C C . PHE A 1 90 ? 15.535 2.338 -27.722 1.00 70.56 90 PHE A C 1
ATOM 711 O O . PHE A 1 90 ? 15.965 2.887 -26.708 1.00 70.56 90 PHE A O 1
ATOM 718 N N . LYS A 1 91 ? 14.269 2.471 -28.142 1.00 75.44 91 LYS A N 1
ATOM 719 C CA . LYS A 1 91 ? 13.294 3.315 -27.448 1.00 75.44 91 LYS A CA 1
ATOM 720 C C . LYS A 1 91 ? 12.665 2.593 -26.268 1.00 75.44 91 LYS A C 1
ATOM 722 O O . LYS A 1 91 ? 11.899 1.652 -26.467 1.00 75.44 91 LYS A O 1
ATOM 727 N N . ALA A 1 92 ? 12.941 3.059 -25.059 1.00 82.81 92 ALA A N 1
ATOM 728 C CA . ALA A 1 92 ? 12.408 2.452 -23.852 1.00 82.81 92 ALA A CA 1
ATOM 729 C C . ALA A 1 92 ? 12.122 3.468 -22.752 1.00 82.81 92 ALA A C 1
ATOM 731 O O . ALA A 1 92 ? 12.746 4.521 -22.669 1.00 82.81 92 ALA A O 1
ATOM 732 N N . ASP A 1 93 ? 11.175 3.124 -21.885 1.00 89.62 93 ASP A N 1
ATOM 733 C CA . ASP A 1 93 ? 10.961 3.833 -20.631 1.00 89.62 93 ASP A CA 1
ATOM 734 C C . ASP A 1 93 ? 11.431 2.934 -19.476 1.00 89.62 93 ASP A C 1
ATOM 736 O O . ASP A 1 93 ? 11.088 1.751 -19.415 1.00 89.62 93 ASP A O 1
ATOM 740 N N . VAL A 1 94 ? 12.205 3.500 -18.548 1.00 93.00 94 VAL A N 1
ATOM 741 C CA . VAL A 1 94 ? 12.663 2.809 -17.335 1.00 93.00 94 VAL A CA 1
ATOM 742 C C . VAL A 1 94 ? 11.989 3.436 -16.124 1.00 93.00 94 VAL A C 1
ATOM 744 O O . VAL A 1 94 ? 12.024 4.654 -15.936 1.00 93.00 94 VAL A O 1
ATOM 747 N N . TYR A 1 95 ? 11.388 2.592 -15.294 1.00 96.00 95 TYR A N 1
ATOM 748 C CA . TYR A 1 95 ? 10.747 2.984 -14.046 1.00 96.00 95 TYR A CA 1
ATOM 749 C C . TYR A 1 95 ? 11.388 2.228 -12.894 1.00 96.00 95 TYR A C 1
ATOM 751 O O . TYR A 1 95 ? 11.496 1.008 -12.939 1.00 96.00 95 TYR A O 1
ATOM 759 N N . TYR A 1 96 ? 11.776 2.938 -11.846 1.00 97.44 96 TYR A N 1
ATOM 760 C CA . TYR A 1 96 ? 12.176 2.340 -10.584 1.00 97.44 96 TYR A CA 1
ATOM 761 C C . TYR A 1 96 ? 11.006 2.323 -9.613 1.00 97.44 96 TYR A C 1
ATOM 763 O O . TYR A 1 96 ? 10.241 3.284 -9.540 1.00 97.44 96 TYR A O 1
ATOM 771 N N . PHE A 1 97 ? 10.912 1.248 -8.838 1.00 97.94 97 PHE A N 1
ATOM 772 C CA . PHE A 1 97 ? 9.926 1.055 -7.786 1.00 97.94 97 PHE A CA 1
ATOM 773 C C . PHE A 1 97 ? 10.633 0.768 -6.475 1.00 97.94 97 PHE A C 1
ATOM 775 O O . PHE A 1 97 ? 11.582 -0.020 -6.446 1.00 97.94 97 PHE A O 1
ATOM 782 N N . SER A 1 98 ? 10.151 1.369 -5.393 1.00 97.56 98 SER A N 1
ATOM 783 C CA . SER A 1 98 ? 10.599 1.026 -4.048 1.00 97.56 98 SER A CA 1
ATOM 784 C C . SER A 1 98 ? 9.835 -0.206 -3.563 1.00 97.56 98 SER A C 1
ATOM 786 O O . SER A 1 98 ? 8.611 -0.200 -3.445 1.00 97.56 98 SER A O 1
ATOM 788 N N . THR A 1 99 ? 10.557 -1.289 -3.287 1.00 96.44 99 THR A N 1
ATOM 789 C CA . THR A 1 99 ? 9.992 -2.549 -2.779 1.00 96.44 99 THR A CA 1
ATOM 790 C C . THR A 1 99 ? 10.160 -2.680 -1.270 1.00 96.44 99 THR A C 1
ATOM 792 O 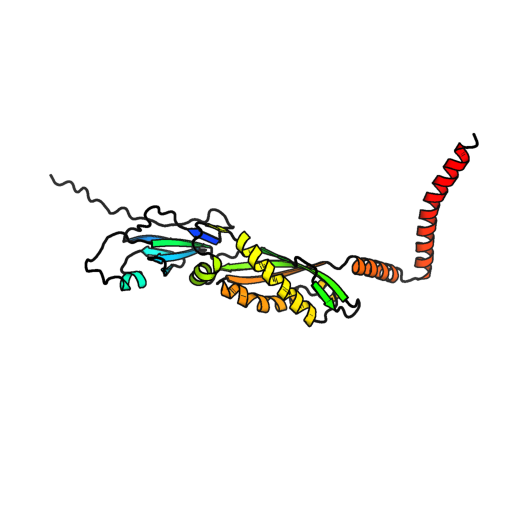O . THR A 1 99 ? 9.860 -3.730 -0.701 1.00 96.44 99 THR A O 1
ATOM 795 N N . LYS A 1 100 ? 10.636 -1.637 -0.577 1.00 95.94 100 LYS A N 1
ATOM 796 C CA . LYS A 1 100 ? 10.693 -1.617 0.891 1.00 95.94 100 LYS A CA 1
ATOM 797 C C . LYS A 1 100 ? 9.296 -1.615 1.509 1.00 95.94 100 LYS A C 1
ATOM 799 O O . LYS A 1 100 ? 8.288 -1.384 0.845 1.00 95.94 100 LYS A O 1
ATOM 804 N N . GLN A 1 101 ? 9.251 -1.854 2.812 1.00 96.38 101 GLN A N 1
ATOM 805 C CA . GLN A 1 101 ? 8.019 -1.739 3.575 1.00 96.38 101 GLN A CA 1
ATOM 806 C C . GLN A 1 101 ? 7.705 -0.262 3.848 1.00 96.38 101 GLN A C 1
ATOM 808 O O . GLN A 1 101 ? 8.516 0.466 4.420 1.00 96.38 101 GLN A O 1
ATOM 813 N N . PHE A 1 102 ? 6.514 0.167 3.449 1.00 97.19 102 PHE A N 1
ATOM 814 C CA . PHE A 1 102 ? 5.909 1.436 3.829 1.00 97.19 102 PHE A CA 1
ATOM 815 C C . PHE A 1 102 ? 5.106 1.195 5.096 1.00 97.19 102 PHE A C 1
ATOM 817 O O . PHE A 1 102 ? 4.162 0.404 5.107 1.00 97.19 102 PHE A O 1
ATOM 824 N N . VAL A 1 103 ? 5.545 1.817 6.185 1.00 96.06 103 VAL A N 1
ATOM 825 C CA . VAL A 1 103 ? 5.035 1.545 7.527 1.00 96.06 103 VAL A CA 1
ATOM 826 C C . VAL A 1 103 ? 4.128 2.665 8.010 1.00 96.06 103 VAL A C 1
ATOM 828 O O . VAL A 1 103 ? 4.306 3.822 7.638 1.00 96.06 103 VAL A O 1
ATOM 831 N N . ASN A 1 104 ? 3.211 2.321 8.913 1.00 93.81 104 ASN A N 1
ATOM 832 C CA . ASN A 1 104 ? 2.371 3.270 9.637 1.00 93.81 104 ASN A CA 1
ATOM 833 C C . ASN A 1 104 ? 1.420 4.098 8.747 1.00 93.81 104 ASN A C 1
ATOM 835 O O . ASN A 1 104 ? 1.047 5.209 9.130 1.00 93.81 104 ASN A O 1
ATOM 839 N N . LEU A 1 105 ? 0.981 3.538 7.614 1.00 95.88 105 LEU A N 1
ATOM 840 C CA . LEU A 1 105 ? -0.108 4.107 6.816 1.00 95.88 105 LEU A CA 1
ATOM 841 C C . LEU A 1 105 ? -1.403 4.048 7.618 1.00 95.88 105 LEU A C 1
ATOM 843 O O . LEU A 1 105 ? -1.636 3.083 8.350 1.00 95.88 105 LEU A O 1
ATOM 847 N N . LYS A 1 106 ? -2.230 5.082 7.533 1.00 94.50 106 LYS A N 1
ATOM 848 C CA . LYS A 1 106 ? -3.414 5.250 8.370 1.00 94.50 106 LYS A CA 1
ATOM 849 C C . LYS A 1 106 ? -4.669 4.833 7.635 1.00 94.50 106 LYS A C 1
ATOM 851 O O . LYS A 1 106 ? -4.884 5.137 6.467 1.00 94.50 106 LYS A O 1
ATOM 856 N N . TRP A 1 107 ? -5.556 4.183 8.375 1.00 94.38 107 TRP A N 1
ATOM 857 C CA . TRP A 1 107 ? -6.916 3.946 7.927 1.00 94.38 107 TRP A CA 1
ATOM 858 C C . TRP A 1 107 ? -7.903 4.341 9.019 1.00 94.38 107 TRP A C 1
ATOM 860 O O . TRP A 1 107 ? -7.570 4.383 10.206 1.00 94.38 107 TRP A O 1
ATOM 870 N N . GLY A 1 108 ? -9.135 4.620 8.617 1.00 91.06 108 GLY A N 1
ATOM 871 C CA . GLY A 1 108 ? -10.224 4.855 9.546 1.00 91.06 108 GLY A CA 1
ATOM 872 C C . GLY A 1 108 ? -11.561 4.922 8.834 1.00 91.06 108 GLY A C 1
ATOM 873 O O . GLY A 1 108 ? -11.626 5.050 7.613 1.00 91.06 108 GLY A O 1
ATOM 874 N N . THR A 1 109 ? -12.634 4.812 9.605 1.00 88.44 109 THR A N 1
ATOM 875 C CA . THR A 1 109 ? -14.001 4.902 9.095 1.00 88.44 109 THR A CA 1
ATOM 876 C C . THR A 1 109 ? -14.377 6.377 8.890 1.00 88.44 109 THR A C 1
ATOM 878 O O . THR A 1 109 ? -14.489 7.096 9.890 1.00 88.44 109 THR A O 1
ATOM 881 N N . PRO A 1 110 ? -14.594 6.860 7.649 1.00 84.44 110 PRO A N 1
ATOM 882 C CA . PRO A 1 110 ? -14.915 8.271 7.403 1.00 84.44 110 PRO A CA 1
ATOM 883 C C . PRO A 1 110 ? -16.285 8.661 7.979 1.00 84.44 110 PRO A C 1
ATOM 885 O O . PRO A 1 110 ? -16.479 9.780 8.451 1.00 84.44 110 PRO A O 1
ATOM 888 N N . ALA A 1 111 ? -17.222 7.712 8.005 1.00 85.94 111 ALA A N 1
ATOM 889 C CA . ALA A 1 111 ? -18.501 7.815 8.693 1.00 85.94 111 ALA A CA 1
ATOM 890 C C . ALA A 1 111 ? -18.605 6.724 9.773 1.00 85.94 111 ALA A C 1
ATOM 892 O O . ALA A 1 111 ? -17.986 5.669 9.620 1.00 85.94 111 ALA A O 1
ATOM 893 N N . PRO A 1 112 ? -19.379 6.940 10.854 1.00 86.81 112 PRO A N 1
ATOM 894 C CA . PRO A 1 112 ? -19.637 5.895 11.837 1.00 86.81 112 PRO A CA 1
ATOM 895 C C . PRO A 1 112 ? -20.267 4.660 11.200 1.00 86.81 112 PRO A C 1
ATOM 897 O O . PRO A 1 112 ? -21.205 4.767 10.409 1.00 86.81 112 PRO A O 1
ATOM 900 N N . VAL A 1 113 ? -19.799 3.491 11.615 1.00 86.75 113 VAL A N 1
ATOM 901 C CA . VAL A 1 113 ? -20.399 2.206 11.276 1.00 86.75 113 VAL A CA 1
ATOM 902 C C . VAL A 1 113 ? -21.494 1.898 12.291 1.00 86.75 113 VAL A C 1
ATOM 904 O O . VAL A 1 113 ? -21.268 1.957 13.499 1.00 86.75 113 VAL A O 1
ATOM 907 N N . LEU A 1 114 ? -22.685 1.558 11.805 1.00 85.31 114 LEU A N 1
ATOM 908 C CA . LEU A 1 114 ? -23.770 1.060 12.647 1.00 85.31 114 LEU A CA 1
ATOM 909 C C . LEU A 1 114 ? -23.538 -0.415 12.969 1.00 85.31 114 LEU A C 1
ATOM 911 O O . LEU A 1 114 ? -23.352 -1.217 12.057 1.00 85.31 114 LEU A O 1
ATOM 915 N N . MET A 1 115 ? -23.615 -0.781 14.246 1.00 85.94 115 MET A N 1
ATOM 916 C CA . MET A 1 115 ? -23.582 -2.177 14.678 1.00 85.94 115 MET A CA 1
ATOM 917 C C . MET A 1 115 ? -24.651 -2.463 15.734 1.00 85.94 115 MET A C 1
ATOM 919 O O . MET A 1 115 ? -25.126 -1.559 16.425 1.00 85.94 115 MET A O 1
ATOM 923 N N . ARG A 1 116 ? -25.031 -3.739 15.850 1.00 85.44 116 ARG A N 1
ATOM 924 C CA . ARG A 1 116 ? -25.850 -4.232 16.960 1.00 85.44 116 ARG A CA 1
ATOM 925 C C . ARG A 1 116 ? -24.943 -4.679 18.096 1.00 85.44 116 ARG A C 1
ATOM 927 O O . ARG A 1 116 ? -24.183 -5.626 17.945 1.00 85.44 116 ARG A O 1
ATOM 934 N N . ASP A 1 117 ? -25.084 -4.003 19.216 1.00 86.62 117 ASP A N 1
ATOM 935 C CA . ASP A 1 117 ? -24.477 -4.308 20.492 1.00 86.62 117 ASP A CA 1
ATOM 936 C C . ASP A 1 117 ? -25.471 -5.092 21.378 1.00 86.62 117 ASP A C 1
ATOM 938 O O . ASP A 1 117 ? -26.622 -4.664 21.533 1.00 86.62 117 ASP A O 1
ATOM 942 N N . PRO A 1 118 ? -25.064 -6.229 21.969 1.00 84.12 118 PRO A N 1
ATOM 943 C CA . PRO A 1 118 ? -25.922 -7.020 22.854 1.00 84.12 118 PRO A CA 1
ATOM 944 C C . PRO A 1 118 ? -26.394 -6.299 24.131 1.00 84.12 118 PRO A C 1
ATOM 946 O O . PRO A 1 118 ? -27.437 -6.656 24.672 1.00 84.12 118 PRO A O 1
ATOM 949 N N . GLN A 1 119 ? -25.635 -5.319 24.625 1.00 83.06 119 GLN A N 1
ATOM 950 C CA . GLN A 1 119 ? -25.899 -4.558 25.851 1.00 83.06 119 GLN A CA 1
ATOM 951 C C . GLN A 1 119 ? -26.590 -3.216 25.561 1.00 83.06 119 GLN A C 1
ATOM 953 O O . GLN A 1 119 ? -27.481 -2.811 26.305 1.00 83.06 119 GLN A O 1
ATOM 958 N N . PHE A 1 120 ? -26.208 -2.541 24.472 1.00 81.44 120 PHE A N 1
ATOM 959 C CA . PHE A 1 120 ? -26.627 -1.164 24.161 1.00 81.44 120 PHE A CA 1
ATOM 960 C C . PHE A 1 120 ? -27.590 -1.035 22.973 1.00 81.44 120 PHE A C 1
ATOM 962 O O . PHE A 1 120 ? -28.056 0.062 22.671 1.00 81.44 120 PHE A O 1
ATOM 969 N N . GLY A 1 121 ? -27.922 -2.128 22.282 1.00 85.12 121 GLY A N 1
ATOM 970 C CA . GLY A 1 121 ? -28.801 -2.081 21.115 1.00 85.12 121 GLY A CA 1
ATOM 971 C C . GLY A 1 121 ? -28.068 -1.594 19.864 1.00 85.12 121 GLY A C 1
ATOM 972 O O . GLY A 1 121 ? -27.074 -2.182 19.467 1.00 85.12 121 GLY A O 1
ATOM 973 N N . GLN A 1 122 ? -28.566 -0.574 19.163 1.00 85.38 122 GLN A N 1
ATOM 974 C CA . GLN A 1 122 ? -27.872 -0.051 17.977 1.00 85.38 122 GLN A CA 1
ATOM 975 C C . GLN A 1 122 ? -26.895 1.055 18.362 1.00 85.38 122 GLN A C 1
ATOM 977 O O . GLN A 1 122 ? -27.300 2.080 18.901 1.00 85.38 122 GLN A O 1
ATOM 982 N N . VAL A 1 123 ? -25.623 0.873 18.017 1.00 85.62 123 VAL A N 1
ATOM 983 C CA . VAL A 1 123 ? -24.546 1.813 18.345 1.00 85.62 123 VAL A CA 1
ATOM 984 C C . VAL A 1 123 ? -23.745 2.195 17.106 1.00 85.62 123 VAL A C 1
ATOM 986 O O . VAL A 1 123 ? -23.687 1.460 16.118 1.00 85.62 123 VAL A O 1
ATOM 989 N N . ARG A 1 124 ? -23.143 3.386 17.152 1.00 86.19 124 ARG A N 1
ATOM 990 C CA . ARG A 1 124 ? -22.354 3.976 16.064 1.00 86.19 124 ARG A CA 1
ATOM 991 C C . ARG A 1 124 ? -20.876 3.966 16.425 1.00 86.19 124 ARG A C 1
ATOM 993 O O . ARG A 1 124 ? -20.435 4.778 17.225 1.00 86.19 124 ARG A O 1
ATOM 1000 N N . VAL A 1 125 ? -20.095 3.095 15.809 1.00 85.12 125 VAL A N 1
ATOM 1001 C CA . VAL A 1 125 ? -18.667 2.976 16.114 1.00 85.12 125 VAL A CA 1
ATOM 1002 C C . VAL A 1 125 ? -17.844 3.666 15.039 1.00 85.12 125 VAL A C 1
ATOM 1004 O O . VAL A 1 125 ? -18.056 3.456 13.844 1.00 85.12 125 VAL A O 1
ATOM 1007 N N . ARG A 1 126 ? -16.880 4.486 15.462 1.00 87.50 126 ARG A N 1
ATOM 1008 C CA . ARG A 1 126 ? -15.779 4.918 14.597 1.00 87.50 126 ARG A CA 1
ATOM 1009 C C . ARG A 1 126 ? -14.537 4.136 14.970 1.00 87.50 126 ARG A C 1
ATOM 1011 O O . ARG A 1 126 ? -14.251 3.986 16.152 1.00 87.50 126 ARG A O 1
ATOM 1018 N N . ALA A 1 127 ? -13.795 3.680 13.974 1.00 87.69 127 ALA A N 1
ATOM 1019 C CA . ALA A 1 127 ? -12.536 2.991 14.198 1.00 87.69 127 ALA A CA 1
ATOM 1020 C C . ALA A 1 127 ? -11.433 3.581 13.337 1.00 87.69 127 ALA A C 1
ATOM 1022 O O . ALA A 1 127 ? -11.676 4.076 12.234 1.00 87.69 127 ALA A O 1
ATOM 1023 N N . PHE A 1 128 ? -10.220 3.506 13.860 1.00 90.94 128 PHE A N 1
ATOM 1024 C CA . PHE A 1 128 ? -9.013 3.896 13.160 1.00 90.94 128 PHE A CA 1
ATOM 1025 C C . PHE A 1 128 ? -7.872 2.962 13.521 1.00 90.94 128 PHE A C 1
ATOM 1027 O O . PHE A 1 128 ? -7.864 2.291 14.558 1.00 90.94 128 PHE A O 1
ATOM 1034 N N . GLY A 1 129 ? -6.880 2.931 12.649 1.00 93.44 129 GLY A N 1
ATOM 1035 C CA . GLY A 1 129 ? -5.729 2.083 12.833 1.00 93.44 129 GLY A CA 1
ATOM 1036 C C . GLY A 1 129 ? -4.618 2.401 11.860 1.00 93.44 129 GLY A C 1
ATOM 1037 O O . GLY A 1 129 ? -4.572 3.473 11.247 1.00 93.44 129 GLY A O 1
ATOM 1038 N N . SER A 1 130 ? -3.705 1.451 11.731 1.00 95.19 130 SER A N 1
ATOM 1039 C CA . SER A 1 130 ? -2.627 1.543 10.767 1.00 95.19 130 SER A CA 1
ATOM 1040 C C . SER A 1 130 ? -2.354 0.219 10.083 1.00 95.19 130 SER A C 1
ATOM 1042 O O . SER A 1 130 ? -2.759 -0.851 10.538 1.00 95.19 130 SER A O 1
ATOM 1044 N N . TYR A 1 131 ? -1.681 0.304 8.951 1.00 96.25 131 TYR A N 1
ATOM 1045 C CA . TYR A 1 131 ? -1.255 -0.842 8.180 1.00 96.25 131 TYR A CA 1
ATOM 1046 C C . TYR A 1 131 ? 0.092 -0.555 7.527 1.00 96.25 131 TYR A C 1
ATOM 1048 O O . TYR A 1 131 ? 0.501 0.596 7.358 1.00 96.25 131 TYR A O 1
ATOM 1056 N N . ASN A 1 132 ? 0.794 -1.629 7.192 1.00 96.75 132 ASN A N 1
ATOM 1057 C CA . ASN A 1 132 ? 2.063 -1.578 6.494 1.00 96.75 132 ASN A CA 1
ATOM 1058 C C . ASN A 1 132 ? 1.915 -2.327 5.175 1.00 96.75 132 ASN A C 1
ATOM 1060 O O . ASN A 1 132 ? 1.333 -3.415 5.138 1.00 96.75 132 ASN A O 1
ATOM 1064 N N . VAL A 1 133 ? 2.503 -1.794 4.112 1.00 97.38 133 VAL A N 1
ATOM 1065 C CA . VAL A 1 133 ? 2.439 -2.395 2.776 1.00 97.38 133 VAL A CA 1
ATOM 1066 C C . VAL A 1 133 ? 3.802 -2.450 2.116 1.00 97.38 133 VAL A C 1
ATOM 1068 O O . VAL A 1 133 ? 4.712 -1.718 2.498 1.00 97.38 133 VAL A O 1
ATOM 1071 N N . ARG A 1 134 ? 3.946 -3.294 1.099 1.00 97.44 134 ARG A N 1
ATOM 1072 C CA . ARG A 1 134 ? 5.039 -3.187 0.128 1.00 97.44 134 ARG A CA 1
ATOM 1073 C C . ARG A 1 134 ? 4.571 -3.644 -1.246 1.00 97.44 134 ARG A C 1
ATOM 1075 O O . ARG A 1 134 ? 3.630 -4.429 -1.353 1.00 97.44 134 ARG A O 1
ATOM 1082 N N . ILE A 1 135 ? 5.253 -3.176 -2.283 1.00 98.12 135 ILE A N 1
ATOM 1083 C CA . ILE A 1 135 ? 5.043 -3.652 -3.651 1.00 98.12 135 ILE A CA 1
ATOM 1084 C C . ILE A 1 135 ? 5.718 -5.020 -3.793 1.00 98.12 135 ILE A C 1
ATOM 1086 O O . ILE A 1 135 ? 6.906 -5.154 -3.489 1.00 98.12 135 ILE A O 1
ATOM 1090 N N . THR A 1 136 ? 4.969 -6.019 -4.258 1.00 97.38 136 THR A N 1
ATOM 1091 C CA . THR A 1 136 ? 5.465 -7.385 -4.508 1.00 97.38 136 THR A CA 1
ATOM 1092 C C . THR A 1 136 ? 5.400 -7.782 -5.973 1.00 97.38 136 THR A C 1
ATOM 1094 O O . THR A 1 136 ? 6.233 -8.567 -6.420 1.00 97.38 136 THR A O 1
ATOM 1097 N N . ASP A 1 137 ? 4.468 -7.209 -6.735 1.00 97.50 137 ASP A N 1
ATOM 1098 C CA . ASP A 1 137 ? 4.362 -7.398 -8.180 1.00 97.50 137 ASP A CA 1
ATOM 1099 C C . ASP A 1 137 ? 4.407 -6.038 -8.882 1.00 97.50 137 ASP A C 1
ATOM 1101 O O . ASP A 1 137 ? 3.402 -5.338 -9.008 1.00 97.50 137 ASP A O 1
ATOM 1105 N N . VAL A 1 138 ? 5.602 -5.658 -9.337 1.00 97.25 138 VAL A N 1
ATOM 1106 C CA . VAL A 1 138 ? 5.851 -4.373 -10.007 1.00 97.25 138 VAL A CA 1
ATOM 1107 C C . VAL A 1 138 ? 5.116 -4.261 -11.341 1.00 97.25 138 VAL A C 1
ATOM 1109 O O . VAL A 1 138 ? 4.611 -3.189 -11.671 1.00 97.25 138 VAL A O 1
ATOM 1112 N N . ALA A 1 139 ? 5.032 -5.347 -12.113 1.00 95.25 139 ALA A N 1
ATOM 1113 C CA . ALA A 1 139 ? 4.372 -5.315 -13.415 1.00 95.25 139 ALA A CA 1
ATOM 1114 C C . ALA A 1 139 ? 2.866 -5.079 -13.252 1.00 95.25 139 ALA A C 1
ATOM 1116 O O . ALA A 1 139 ? 2.282 -4.250 -13.956 1.00 95.25 139 ALA A O 1
ATOM 1117 N N . LYS A 1 140 ? 2.249 -5.764 -12.283 1.00 96.88 140 LYS A N 1
ATOM 1118 C CA . LYS A 1 140 ? 0.843 -5.565 -11.930 1.00 96.88 140 LYS A CA 1
ATOM 1119 C C . LYS A 1 140 ? 0.600 -4.190 -11.318 1.00 96.88 140 LYS A C 1
ATOM 1121 O O . LYS A 1 140 ? -0.302 -3.494 -11.769 1.00 96.88 140 LYS A O 1
ATOM 1126 N N . PHE A 1 141 ? 1.436 -3.761 -10.372 1.00 97.31 141 PHE A N 1
ATOM 1127 C CA . PHE A 1 141 ? 1.325 -2.440 -9.750 1.00 97.31 141 PHE A CA 1
ATOM 1128 C C . PHE A 1 141 ? 1.395 -1.313 -10.778 1.00 97.31 141 PHE A C 1
ATOM 1130 O O . PHE A 1 141 ? 0.576 -0.396 -10.746 1.00 97.31 141 PHE A O 1
ATOM 1137 N N . PHE A 1 142 ? 2.304 -1.412 -11.749 1.00 96.31 142 PHE A N 1
ATOM 1138 C CA . PHE A 1 142 ? 2.374 -0.461 -12.851 1.00 96.31 142 PHE A CA 1
ATOM 1139 C C . PHE A 1 142 ? 1.108 -0.466 -13.712 1.00 96.31 142 PHE A C 1
ATOM 1141 O O . PHE A 1 142 ? 0.560 0.593 -14.010 1.00 96.31 142 PHE A O 1
ATOM 1148 N N . LYS A 1 143 ? 0.636 -1.652 -14.108 1.00 95.00 143 LYS A N 1
ATOM 1149 C CA . LYS A 1 143 ? -0.493 -1.804 -15.031 1.00 95.00 143 LYS A CA 1
ATOM 1150 C C . LYS A 1 143 ? -1.835 -1.394 -14.420 1.00 95.00 143 LYS A C 1
ATOM 1152 O O . LYS A 1 143 ? -2.645 -0.792 -15.116 1.00 95.00 143 LYS A O 1
ATOM 1157 N N . GLU A 1 144 ? -2.070 -1.747 -13.161 1.00 94.81 144 GLU A N 1
ATOM 1158 C CA . GLU A 1 144 ? -3.377 -1.607 -12.509 1.00 94.81 144 GLU A CA 1
ATOM 1159 C C . GLU A 1 144 ? -3.501 -0.319 -11.678 1.00 94.81 144 GLU A C 1
ATOM 1161 O O . GLU A 1 144 ? -4.617 0.137 -11.436 1.00 94.81 144 GLU A O 1
ATOM 1166 N N . TYR A 1 145 ? -2.383 0.282 -11.243 1.00 94.62 145 TYR A N 1
ATOM 1167 C CA . TYR A 1 145 ? -2.406 1.465 -10.374 1.00 94.62 145 TYR A CA 1
ATOM 1168 C C . TYR A 1 145 ? -1.476 2.597 -10.827 1.00 94.62 145 TYR A C 1
ATOM 1170 O O . TYR A 1 145 ? -1.944 3.700 -11.106 1.00 94.62 145 TYR A O 1
ATOM 1178 N N . ALA A 1 146 ? -0.163 2.356 -10.894 1.00 94.62 146 ALA A N 1
ATOM 1179 C CA . ALA A 1 146 ? 0.813 3.440 -10.999 1.00 94.62 146 ALA A CA 1
ATOM 1180 C C . ALA A 1 146 ? 0.818 4.134 -12.365 1.00 94.62 146 ALA A C 1
ATOM 1182 O O . ALA A 1 146 ? 1.056 5.335 -12.436 1.00 94.62 146 ALA A O 1
ATOM 1183 N N . GLY A 1 147 ? 0.577 3.399 -13.452 1.00 91.44 147 GLY A N 1
ATOM 1184 C CA . GLY A 1 147 ? 0.554 3.944 -14.805 1.00 91.44 147 GLY A CA 1
ATOM 1185 C C . GLY A 1 147 ? 1.821 4.724 -15.174 1.00 91.44 147 GLY A C 1
ATOM 1186 O O . GLY A 1 147 ? 2.912 4.494 -14.665 1.00 91.44 147 GLY A O 1
ATOM 1187 N N . THR A 1 148 ? 1.689 5.685 -16.087 1.00 90.94 148 THR A N 1
ATOM 1188 C CA . THR A 1 148 ? 2.838 6.379 -16.691 1.00 90.94 148 THR A CA 1
ATOM 1189 C C . THR A 1 148 ? 3.263 7.658 -15.964 1.00 90.94 148 THR A C 1
ATOM 1191 O O . THR A 1 148 ? 3.974 8.470 -16.565 1.00 90.94 148 THR A O 1
ATOM 1194 N N . TYR A 1 149 ? 2.834 7.882 -14.715 1.00 90.56 149 TYR A N 1
ATOM 1195 C CA . TYR A 1 149 ? 3.231 9.075 -13.961 1.00 90.56 149 TYR A CA 1
ATOM 1196 C C . TYR A 1 149 ? 4.766 9.153 -13.832 1.00 90.56 149 TYR A C 1
ATOM 1198 O O . TYR A 1 149 ? 5.416 8.128 -13.626 1.00 90.56 149 TYR A O 1
ATOM 1206 N N . PRO A 1 150 ? 5.387 10.342 -13.948 1.00 92.31 150 PRO A N 1
ATOM 1207 C CA . PRO A 1 150 ? 6.835 10.471 -13.768 1.00 92.31 150 PRO A CA 1
ATOM 1208 C C . PRO A 1 150 ? 7.299 10.126 -12.349 1.00 92.31 150 PRO A C 1
ATOM 1210 O O . PRO A 1 150 ? 8.439 9.722 -12.140 1.00 92.31 150 PRO A O 1
ATOM 1213 N N . MET A 1 151 ? 6.422 10.321 -11.370 1.00 94.38 151 MET A N 1
ATOM 1214 C CA . MET A 1 151 ? 6.688 10.123 -9.956 1.00 94.38 151 MET A CA 1
ATOM 1215 C C . MET A 1 151 ? 5.373 9.778 -9.260 1.00 94.38 151 MET A C 1
ATOM 1217 O O . MET A 1 151 ? 4.341 10.356 -9.599 1.00 94.38 151 MET A O 1
ATOM 1221 N N . LEU A 1 152 ? 5.416 8.856 -8.301 1.00 95.38 152 LEU A N 1
ATOM 1222 C CA . LEU A 1 152 ? 4.262 8.470 -7.493 1.00 95.38 152 LEU A CA 1
ATOM 1223 C C . LEU A 1 152 ? 4.681 8.292 -6.039 1.00 95.38 152 LEU A C 1
ATOM 1225 O O . LEU A 1 152 ? 5.697 7.644 -5.763 1.00 95.38 152 LEU A O 1
ATOM 1229 N N . THR A 1 153 ? 3.888 8.837 -5.120 1.00 96.12 153 THR A N 1
ATOM 1230 C CA . THR A 1 153 ? 4.126 8.718 -3.682 1.00 96.12 153 THR A CA 1
ATOM 1231 C C . THR A 1 153 ? 3.143 7.750 -3.039 1.00 96.12 153 THR A C 1
ATOM 1233 O O . THR A 1 153 ? 2.141 7.352 -3.632 1.00 96.12 153 THR A O 1
ATOM 1236 N N . VAL A 1 154 ? 3.425 7.356 -1.802 1.00 95.94 154 VAL A N 1
ATOM 1237 C CA . VAL A 1 154 ? 2.540 6.478 -1.035 1.00 95.94 154 VAL A CA 1
ATOM 1238 C C . VAL A 1 154 ? 1.235 7.150 -0.604 1.00 95.94 154 VAL A C 1
ATOM 1240 O O . VAL A 1 154 ? 0.270 6.445 -0.325 1.00 95.94 154 VAL A O 1
ATOM 1243 N N . PHE A 1 155 ? 1.156 8.484 -0.590 1.00 94.44 155 PHE A N 1
ATOM 1244 C CA . PHE A 1 155 ? -0.013 9.210 -0.084 1.00 94.44 155 PHE A CA 1
ATOM 1245 C C . PHE A 1 155 ? -1.262 9.001 -0.947 1.00 94.44 155 PHE A C 1
ATOM 1247 O O . PHE A 1 155 ? -2.368 8.845 -0.423 1.00 94.44 155 PHE A O 1
ATOM 1254 N N . GLU A 1 156 ? -1.113 8.969 -2.274 1.00 89.38 156 GLU A N 1
ATOM 1255 C CA . GLU A 1 156 ? -2.230 8.664 -3.170 1.00 89.38 156 GLU A CA 1
ATOM 1256 C C . GLU A 1 156 ? -2.732 7.229 -2.953 1.00 89.38 156 GLU A C 1
ATOM 1258 O O . GLU A 1 156 ? -3.942 6.987 -2.913 1.00 89.38 156 GLU A O 1
ATOM 1263 N N . LEU A 1 157 ? -1.803 6.289 -2.757 1.00 92.44 157 LEU A N 1
ATOM 1264 C CA . LEU A 1 157 ? -2.120 4.878 -2.544 1.00 92.44 157 LEU A CA 1
ATOM 1265 C C . LEU A 1 157 ? -2.811 4.677 -1.194 1.00 92.44 157 LEU A C 1
ATOM 1267 O O . LEU A 1 157 ? -3.805 3.960 -1.102 1.00 92.44 157 LEU A O 1
ATOM 1271 N N . GLU A 1 158 ? -2.323 5.349 -0.154 1.00 94.12 158 GLU A N 1
ATOM 1272 C CA . GLU A 1 158 ? -2.907 5.328 1.183 1.00 94.12 158 GLU A CA 1
ATOM 1273 C C . GLU A 1 158 ? -4.382 5.743 1.163 1.00 94.12 158 GLU A C 1
ATOM 1275 O O . GLU A 1 158 ? -5.230 5.032 1.703 1.00 94.12 158 GLU A O 1
ATOM 1280 N N . ASN A 1 159 ? -4.710 6.846 0.485 1.00 89.88 159 ASN A N 1
ATOM 1281 C CA . ASN A 1 159 ? -6.089 7.322 0.387 1.00 89.88 159 ASN A CA 1
ATOM 1282 C C . ASN A 1 159 ? -7.014 6.297 -0.287 1.00 89.88 159 ASN A C 1
ATOM 1284 O O . ASN A 1 159 ? -8.091 6.011 0.235 1.00 89.88 159 ASN A O 1
ATOM 1288 N N . GLN A 1 160 ? -6.586 5.710 -1.407 1.00 88.81 160 GLN A N 1
ATOM 1289 C CA . GL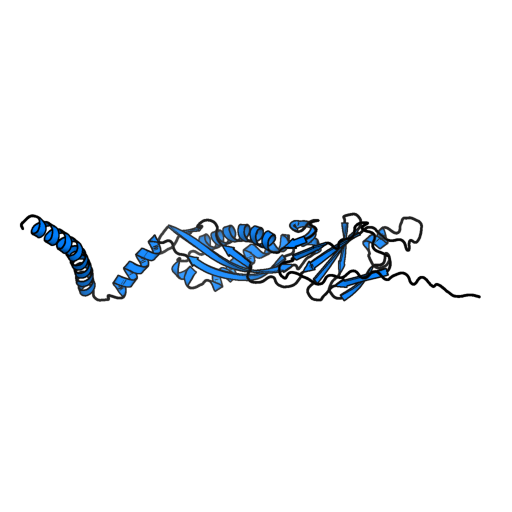N A 1 160 ? -7.392 4.722 -2.127 1.00 88.81 160 GLN A CA 1
ATOM 1290 C C . GLN A 1 160 ? -7.609 3.439 -1.315 1.00 88.81 160 GLN A C 1
ATOM 1292 O O . GLN A 1 160 ? -8.706 2.877 -1.302 1.00 88.81 160 GLN A O 1
ATOM 1297 N N . LEU A 1 161 ? -6.571 2.964 -0.628 1.00 91.62 161 LEU A N 1
ATOM 1298 C CA . LEU A 1 161 ? -6.650 1.757 0.189 1.00 91.62 161 LEU A CA 1
ATOM 1299 C C . LEU A 1 161 ? -7.493 1.984 1.453 1.00 91.62 161 LEU A C 1
ATOM 1301 O O . LEU A 1 161 ? -8.294 1.119 1.815 1.00 91.62 161 LEU A O 1
ATOM 1305 N N . ARG A 1 162 ? -7.385 3.159 2.091 1.00 89.75 162 ARG A N 1
ATOM 1306 C CA . ARG A 1 162 ? -8.219 3.555 3.239 1.00 89.75 162 ARG A CA 1
ATOM 1307 C C . ARG A 1 162 ? -9.707 3.430 2.928 1.00 89.75 162 ARG A C 1
ATOM 1309 O O . ARG A 1 162 ? -10.449 2.864 3.734 1.00 89.75 162 ARG A O 1
ATOM 1316 N N . ASP A 1 163 ? -10.133 3.956 1.785 1.00 88.19 163 ASP A N 1
ATOM 1317 C CA . ASP A 1 163 ? -11.549 4.018 1.417 1.00 88.19 163 ASP A CA 1
ATOM 1318 C C . ASP A 1 163 ? -12.148 2.613 1.204 1.00 88.19 163 ASP A C 1
ATOM 1320 O O . ASP A 1 163 ? -13.345 2.405 1.411 1.00 88.19 163 ASP A O 1
ATOM 1324 N N . PHE A 1 164 ? -11.307 1.621 0.895 1.00 90.38 164 PHE A N 1
ATOM 1325 C CA . PHE A 1 164 ? -11.699 0.215 0.811 1.00 90.38 164 PHE A CA 1
ATOM 1326 C C . PHE A 1 164 ? -11.730 -0.509 2.170 1.00 90.38 164 PHE A C 1
ATOM 1328 O O . PHE A 1 164 ? -12.592 -1.362 2.400 1.00 90.38 164 PHE A O 1
ATOM 1335 N N . ILE A 1 165 ? -10.820 -0.180 3.094 1.00 92.06 165 ILE A N 1
ATOM 1336 C CA . ILE A 1 165 ? -10.755 -0.835 4.413 1.00 92.06 165 ILE A CA 1
ATOM 1337 C C . ILE A 1 165 ? -12.033 -0.569 5.227 1.00 92.06 165 ILE A C 1
ATOM 1339 O O . ILE A 1 165 ? -12.561 -1.480 5.868 1.00 92.06 165 ILE A O 1
ATOM 1343 N N . ALA A 1 166 ? -12.545 0.666 5.214 1.00 87.81 166 ALA A N 1
ATOM 1344 C CA . ALA A 1 166 ? -13.646 1.072 6.091 1.00 87.81 166 ALA A CA 1
ATOM 1345 C C . ALA A 1 166 ? -14.954 0.263 5.897 1.00 87.81 166 ALA A C 1
ATOM 1347 O O . ALA A 1 166 ? -15.512 -0.195 6.900 1.00 87.81 166 ALA A O 1
ATOM 1348 N N . PRO A 1 167 ? -15.440 0.007 4.665 1.00 87.12 167 PRO A N 1
ATOM 1349 C CA . PRO A 1 167 ? -16.583 -0.882 4.442 1.00 87.12 167 PRO A CA 1
ATOM 1350 C C . PRO A 1 167 ? -16.357 -2.313 4.949 1.00 87.12 167 PRO A C 1
ATOM 1352 O O . PRO A 1 167 ? -17.247 -2.889 5.575 1.00 87.12 167 PRO A O 1
ATOM 1355 N N . LYS A 1 168 ? -15.160 -2.877 4.729 1.00 89.88 168 LYS A N 1
ATOM 1356 C CA . LYS A 1 168 ? -14.814 -4.243 5.164 1.00 89.88 168 LYS A CA 1
ATOM 1357 C C . LYS A 1 168 ? -14.763 -4.367 6.682 1.00 89.88 168 LYS A C 1
ATOM 1359 O O . LYS A 1 168 ? -15.256 -5.346 7.238 1.00 89.88 168 LYS A O 1
ATOM 1364 N N . PHE A 1 169 ? -14.247 -3.342 7.357 1.00 88.19 169 PHE A N 1
ATOM 1365 C CA . PHE A 1 169 ? -14.318 -3.235 8.811 1.00 88.19 169 PHE A CA 1
ATOM 1366 C C . PHE A 1 169 ? -15.775 -3.285 9.303 1.00 88.19 169 PHE A C 1
ATOM 1368 O O . PHE A 1 169 ? -16.093 -4.047 10.218 1.00 88.19 169 PHE A O 1
ATOM 1375 N N . GLY A 1 170 ? -16.681 -2.528 8.673 1.00 85.00 170 GLY A N 1
ATOM 1376 C CA . GLY A 1 170 ? -18.086 -2.500 9.085 1.00 85.00 170 GLY A CA 1
ATOM 1377 C C . GLY A 1 170 ? -18.845 -3.812 8.868 1.00 85.00 170 GLY A C 1
ATOM 1378 O O . GLY A 1 170 ? -19.676 -4.190 9.700 1.00 85.00 170 GLY A O 1
ATOM 1379 N N . GLU A 1 171 ? -18.517 -4.543 7.801 1.00 86.75 171 GLU A N 1
ATOM 1380 C CA . GLU A 1 171 ? -19.026 -5.894 7.539 1.00 86.75 171 GLU A CA 1
ATOM 1381 C C . GLU A 1 171 ? -18.621 -6.872 8.658 1.00 86.75 171 GLU A C 1
ATOM 1383 O O . GLU A 1 171 ? -19.465 -7.590 9.198 1.00 86.75 171 GLU A O 1
ATOM 1388 N N . VAL A 1 172 ? -17.348 -6.849 9.073 1.00 86.81 172 VAL A N 1
ATOM 1389 C CA . VAL A 1 172 ? -16.848 -7.697 10.169 1.00 86.81 172 VAL A CA 1
ATOM 1390 C C . VAL A 1 172 ? -17.515 -7.354 11.494 1.00 86.81 172 VAL A C 1
ATOM 1392 O O . VAL A 1 172 ? -17.959 -8.265 12.193 1.00 86.81 172 VAL A O 1
ATOM 1395 N N . LEU A 1 173 ? -17.628 -6.066 11.832 1.00 82.88 173 LEU A N 1
ATOM 1396 C CA . LEU A 1 173 ? -18.285 -5.645 13.071 1.00 82.88 173 LEU A CA 1
ATOM 1397 C C . LEU A 1 173 ? -19.739 -6.114 13.148 1.00 82.88 173 LEU A C 1
ATOM 1399 O O . LEU A 1 173 ? -20.171 -6.615 14.184 1.00 82.88 173 LEU A O 1
ATOM 1403 N N . SER A 1 174 ? -20.478 -5.985 12.046 1.00 81.25 174 SER A N 1
ATOM 1404 C CA . SER A 1 174 ? -21.891 -6.369 11.989 1.00 81.25 174 SER A CA 1
ATOM 1405 C C . SER A 1 174 ? -22.099 -7.873 12.193 1.00 81.25 174 SER A C 1
ATOM 1407 O O . SER A 1 174 ? -23.093 -8.278 12.793 1.00 81.25 174 SER A O 1
ATOM 1409 N N . ASN A 1 175 ? -21.149 -8.695 11.736 1.00 82.62 175 ASN A N 1
ATOM 1410 C CA . ASN A 1 175 ? -21.214 -10.156 11.822 1.00 82.62 175 ASN A CA 1
ATOM 1411 C C . ASN A 1 175 ? -20.596 -10.729 13.107 1.00 82.62 175 ASN A C 1
ATOM 1413 O O . ASN A 1 175 ? -20.875 -11.872 13.461 1.00 82.62 175 ASN A O 1
ATOM 1417 N N . ALA A 1 176 ? -19.744 -9.971 13.803 1.00 79.31 176 ALA A N 1
ATOM 1418 C CA . ALA A 1 176 ? -19.010 -10.476 14.961 1.00 79.31 176 ALA A CA 1
ATOM 1419 C C . ALA A 1 176 ? -19.889 -10.669 16.209 1.00 79.31 176 ALA A C 1
ATOM 1421 O O . ALA A 1 176 ? -19.523 -11.463 17.074 1.00 79.31 176 ALA A O 1
ATOM 1422 N N . GLY A 1 177 ? -21.016 -9.951 16.314 1.00 77.94 177 GLY A N 1
ATOM 1423 C CA . GLY A 1 177 ? -21.919 -10.023 17.472 1.00 77.94 177 GLY A CA 1
ATOM 1424 C C . GLY A 1 177 ? -21.271 -9.601 18.798 1.00 77.94 177 GLY A C 1
ATOM 1425 O O . GLY A 1 177 ? -21.714 -10.033 19.858 1.00 77.94 177 GLY A O 1
ATOM 1426 N N . LEU A 1 178 ? -20.200 -8.807 18.734 1.00 80.44 178 LEU A N 1
ATOM 1427 C CA . LEU A 1 178 ? -19.437 -8.344 19.893 1.00 80.44 178 LEU A CA 1
ATOM 1428 C C . LEU A 1 178 ? -20.078 -7.094 20.498 1.00 80.44 178 LEU A C 1
ATOM 1430 O O . LEU A 1 178 ? -20.625 -6.269 19.765 1.00 80.44 178 LEU A O 1
ATOM 1434 N N . SER A 1 179 ? -19.966 -6.928 21.818 1.00 84.44 179 SER A N 1
ATOM 1435 C CA . SER A 1 179 ? -20.240 -5.626 22.432 1.00 84.44 179 SER A CA 1
ATOM 1436 C C . SER A 1 179 ? -19.109 -4.644 22.121 1.00 84.44 179 SER A C 1
ATOM 1438 O O . SER A 1 179 ? -17.972 -5.049 21.869 1.00 84.44 179 SER A O 1
ATOM 1440 N N . VAL A 1 180 ? -19.377 -3.341 22.158 1.00 80.06 180 VAL A N 1
ATOM 1441 C CA . VAL A 1 180 ? -18.361 -2.312 21.905 1.00 80.06 180 VAL A CA 1
ATOM 1442 C C . VAL A 1 180 ? -17.262 -2.332 22.968 1.00 80.06 180 VAL A C 1
ATOM 1444 O O . VAL A 1 180 ? -16.112 -2.020 22.661 1.00 80.06 180 VAL A O 1
ATOM 1447 N N . LEU A 1 181 ? -17.567 -2.782 24.188 1.00 78.81 181 LEU A N 1
ATOM 1448 C CA . LEU A 1 181 ? -16.532 -3.054 25.184 1.00 78.81 181 LEU A CA 1
ATOM 1449 C C . LEU A 1 181 ? -15.597 -4.186 24.759 1.00 78.81 181 LEU A C 1
ATOM 1451 O O . LEU A 1 181 ? -14.379 -4.050 24.865 1.00 78.81 181 LEU A O 1
ATOM 1455 N N . ASP A 1 182 ? -16.159 -5.289 24.263 1.00 80.38 182 ASP A N 1
ATOM 1456 C CA . ASP A 1 182 ? -15.362 -6.426 23.801 1.00 80.38 182 ASP A CA 1
ATOM 1457 C C . ASP A 1 182 ? -14.522 -6.046 22.585 1.00 80.38 182 ASP A C 1
ATOM 1459 O O . ASP A 1 182 ? -13.402 -6.534 22.437 1.00 80.38 182 ASP A O 1
ATOM 1463 N N . LEU A 1 183 ? -15.030 -5.141 21.735 1.00 80.31 183 LEU A N 1
ATOM 1464 C CA . LEU A 1 183 ? -14.222 -4.539 20.682 1.00 80.31 183 LEU A CA 1
ATOM 1465 C C . LEU A 1 183 ? -13.011 -3.850 21.309 1.00 80.31 183 LEU A C 1
ATOM 1467 O O . LEU A 1 183 ? -11.888 -4.254 21.018 1.00 80.31 183 LEU A O 1
ATOM 1471 N N . ALA A 1 184 ? -13.216 -2.874 22.202 1.00 76.06 184 ALA A N 1
ATOM 1472 C CA . ALA A 1 184 ? -12.130 -2.124 22.840 1.00 76.06 184 ALA A CA 1
ATOM 1473 C C . ALA A 1 184 ? -11.084 -3.033 23.518 1.00 76.06 184 ALA A C 1
ATOM 1475 O O . ALA A 1 184 ? -9.888 -2.755 23.437 1.00 76.06 184 ALA A O 1
ATOM 1476 N N . GLY A 1 185 ? -11.519 -4.141 24.125 1.00 79.81 185 GLY A N 1
ATOM 1477 C CA . GLY A 1 185 ? -10.641 -5.129 24.754 1.00 79.81 185 GLY A CA 1
ATOM 1478 C C . GLY A 1 185 ? -9.947 -6.109 23.797 1.00 79.81 185 GLY A C 1
ATOM 1479 O O . GLY A 1 185 ? -8.983 -6.753 24.205 1.00 79.81 185 GLY A O 1
ATOM 1480 N N . ASN A 1 186 ? -10.398 -6.242 22.541 1.00 81.81 186 ASN A N 1
ATOM 1481 C CA . ASN A 1 186 ? -9.946 -7.293 21.619 1.00 81.81 186 ASN A CA 1
ATOM 1482 C C . ASN A 1 186 ? -9.590 -6.790 20.204 1.00 81.81 186 ASN A C 1
ATOM 1484 O O . ASN A 1 186 ? -9.923 -7.394 19.179 1.00 81.81 186 ASN A O 1
ATOM 1488 N N . MET A 1 187 ? -8.866 -5.673 20.143 1.00 84.44 187 MET A N 1
ATOM 1489 C CA . MET A 1 187 ? -8.404 -5.052 18.894 1.00 84.44 187 MET A CA 1
ATOM 1490 C C . MET A 1 187 ? -7.496 -5.971 18.054 1.00 84.44 187 MET A C 1
ATOM 1492 O O . MET A 1 187 ? -7.551 -5.948 16.820 1.00 84.44 187 MET A O 1
ATOM 1496 N N . THR A 1 188 ? -6.687 -6.817 18.700 1.00 87.12 188 THR A N 1
ATOM 1497 C CA . THR A 1 188 ? -5.793 -7.762 18.012 1.00 87.12 188 THR A CA 1
ATOM 1498 C C . THR A 1 188 ? -6.582 -8.803 17.220 1.00 87.12 188 THR A C 1
ATOM 1500 O O . THR A 1 188 ? -6.357 -8.940 16.020 1.00 87.12 188 THR A O 1
ATOM 1503 N N . ALA A 1 189 ? -7.571 -9.467 17.832 1.00 86.00 189 ALA A N 1
ATOM 1504 C CA . ALA A 1 189 ? -8.367 -10.470 17.120 1.00 86.00 189 ALA A CA 1
ATOM 1505 C C . ALA A 1 189 ? -9.213 -9.853 15.995 1.00 86.00 189 ALA A C 1
ATOM 1507 O O . ALA A 1 189 ? -9.449 -10.493 14.971 1.00 86.00 189 ALA A O 1
ATOM 1508 N N . LEU A 1 190 ? -9.667 -8.603 16.150 1.00 86.81 190 LEU A N 1
ATOM 1509 C CA . LEU A 1 190 ? -10.322 -7.879 15.055 1.00 86.81 190 LEU A CA 1
ATOM 1510 C C . LEU A 1 190 ? -9.363 -7.635 13.892 1.00 86.81 190 LEU A C 1
ATOM 1512 O O . LEU A 1 190 ? -9.732 -7.854 12.740 1.00 86.81 190 LEU A O 1
ATOM 1516 N N . SER A 1 191 ? -8.130 -7.225 14.189 1.00 90.38 191 SER A N 1
ATOM 1517 C CA . SER A 1 191 ? -7.099 -7.009 13.171 1.00 90.38 191 SER A CA 1
ATOM 1518 C C . SER A 1 191 ? -6.832 -8.290 12.372 1.00 90.38 191 SER A C 1
ATOM 1520 O O . SER A 1 191 ? -6.804 -8.253 11.141 1.00 90.38 191 SER A O 1
ATOM 1522 N N . GLU A 1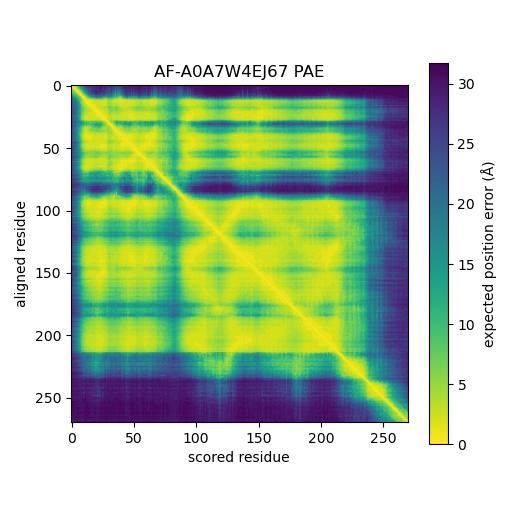 192 ? -6.730 -9.433 13.057 1.00 89.69 192 GLU A N 1
ATOM 1523 C CA . GLU A 1 192 ? -6.534 -10.755 12.446 1.00 89.69 192 GLU A CA 1
ATOM 1524 C C . GLU A 1 192 ? -7.721 -11.209 11.586 1.00 89.69 192 GLU A C 1
ATOM 1526 O O . GLU A 1 192 ? -7.520 -11.842 10.552 1.00 89.69 192 GLU A O 1
ATOM 1531 N N . LYS A 1 193 ? -8.956 -10.859 11.967 1.00 89.06 193 LYS A N 1
ATOM 1532 C CA . LYS A 1 193 ? -10.159 -11.175 11.177 1.00 89.06 193 LYS A CA 1
ATOM 1533 C C . LYS A 1 193 ? -10.307 -10.307 9.930 1.00 89.06 193 LYS A C 1
ATOM 1535 O O . LYS A 1 193 ? -10.832 -10.776 8.925 1.00 89.06 193 LYS A O 1
ATOM 1540 N N . ILE A 1 194 ? -9.887 -9.045 9.995 1.00 90.69 194 ILE A N 1
ATOM 1541 C CA . ILE A 1 194 ? -10.089 -8.077 8.907 1.00 90.69 194 ILE A CA 1
ATOM 1542 C C . ILE A 1 194 ? -9.019 -8.211 7.833 1.00 90.69 194 ILE A C 1
ATOM 1544 O O . ILE A 1 194 ? -9.341 -8.145 6.648 1.00 90.69 194 ILE A O 1
ATOM 1548 N N . ARG A 1 195 ? -7.762 -8.421 8.234 1.00 93.06 195 ARG A N 1
ATOM 1549 C CA . ARG A 1 195 ? -6.625 -8.557 7.318 1.00 93.06 195 ARG A CA 1
ATOM 1550 C C . ARG A 1 195 ? -6.905 -9.467 6.101 1.00 93.06 195 ARG A C 1
ATOM 1552 O O . ARG A 1 195 ? -6.773 -8.968 4.985 1.00 93.06 195 ARG A O 1
ATOM 1559 N N . PRO A 1 196 ? -7.366 -10.727 6.249 1.00 93.31 196 PRO A N 1
ATOM 1560 C CA . PRO A 1 196 ? -7.598 -11.609 5.099 1.00 93.31 196 PRO A CA 1
ATOM 1561 C C . PRO A 1 196 ? -8.730 -11.140 4.171 1.00 93.31 196 PRO A C 1
ATOM 1563 O O . PRO A 1 196 ? -8.802 -11.572 3.026 1.00 93.31 196 PRO A O 1
ATOM 1566 N N . LEU A 1 197 ? -9.623 -10.260 4.637 1.00 92.31 197 LEU A N 1
ATOM 1567 C CA . LEU A 1 197 ? -10.709 -9.712 3.819 1.00 92.31 197 LEU A CA 1
ATOM 1568 C C . LEU A 1 197 ? -10.260 -8.529 2.960 1.00 92.31 197 LEU A C 1
ATOM 1570 O O . LEU A 1 197 ? -10.896 -8.244 1.945 1.00 92.31 197 LEU A O 1
ATOM 1574 N N . ILE A 1 198 ? -9.199 -7.830 3.372 1.00 93.50 198 ILE A N 1
ATOM 1575 C CA . ILE A 1 198 ? -8.649 -6.696 2.623 1.00 93.50 198 ILE A CA 1
ATOM 1576 C C . ILE A 1 198 ? -7.493 -7.103 1.707 1.00 93.50 198 ILE A C 1
ATOM 1578 O O . ILE A 1 198 ? -7.332 -6.509 0.646 1.00 93.50 198 ILE A O 1
ATOM 1582 N N . GLU A 1 199 ? -6.730 -8.134 2.074 1.00 94.62 199 GLU A N 1
ATOM 1583 C CA . GLU A 1 199 ? -5.562 -8.604 1.319 1.00 94.62 199 GLU A CA 1
ATOM 1584 C C . GLU A 1 199 ? -5.820 -8.854 -0.178 1.00 94.62 199 GLU A C 1
ATOM 1586 O O . GLU A 1 199 ? -5.007 -8.383 -0.976 1.00 94.62 199 GLU A O 1
ATOM 1591 N N . PRO A 1 200 ? -6.924 -9.503 -0.609 1.00 95.00 200 PRO A N 1
ATOM 1592 C CA . PRO A 1 200 ? -7.172 -9.745 -2.031 1.00 95.00 200 PRO A CA 1
ATOM 1593 C C . PRO A 1 200 ? -7.229 -8.462 -2.868 1.00 95.00 200 PRO A C 1
ATOM 1595 O O . PRO A 1 200 ? -6.625 -8.397 -3.933 1.00 95.00 200 PRO A O 1
ATOM 1598 N N . TYR A 1 201 ? -7.875 -7.413 -2.354 1.00 94.19 201 TYR A N 1
ATOM 1599 C CA . TYR A 1 201 ? -7.986 -6.130 -3.053 1.00 94.19 201 TYR A CA 1
ATOM 1600 C C . TYR A 1 201 ? -6.634 -5.421 -3.189 1.00 94.19 201 TYR A C 1
ATOM 1602 O O . TYR A 1 201 ? -6.353 -4.779 -4.195 1.00 94.19 201 TYR A O 1
ATOM 1610 N N . PHE A 1 202 ? -5.761 -5.552 -2.191 1.00 96.06 202 PHE A N 1
ATOM 1611 C CA . PHE A 1 202 ? -4.415 -4.979 -2.251 1.00 96.06 202 PHE A CA 1
ATOM 1612 C C . PHE A 1 202 ? -3.556 -5.761 -3.254 1.00 96.06 202 PHE A C 1
ATOM 1614 O O . PHE A 1 202 ? -2.826 -5.170 -4.054 1.00 96.06 202 PHE A O 1
ATOM 1621 N N . ALA A 1 203 ? -3.707 -7.089 -3.270 1.00 96.75 203 ALA A N 1
ATOM 1622 C CA . ALA A 1 203 ? -3.027 -7.975 -4.205 1.00 96.75 203 ALA A CA 1
ATOM 1623 C C . ALA A 1 203 ? -3.476 -7.770 -5.664 1.00 96.75 203 ALA A C 1
ATOM 1625 O O . ALA A 1 203 ? -2.701 -8.051 -6.586 1.00 96.75 203 ALA A O 1
ATOM 1626 N N . ASP A 1 204 ? -4.681 -7.248 -5.910 1.00 95.62 204 ASP A N 1
ATOM 1627 C CA . ASP A 1 204 ? -5.120 -6.836 -7.250 1.00 95.62 204 ASP A CA 1
ATOM 1628 C C . ASP A 1 204 ? -4.258 -5.695 -7.805 1.00 95.62 204 ASP A C 1
ATOM 1630 O O . ASP A 1 204 ? -3.930 -5.708 -8.990 1.00 95.62 204 ASP A O 1
ATOM 1634 N N . PHE A 1 205 ? -3.758 -4.807 -6.940 1.00 95.75 205 PHE A N 1
ATOM 1635 C CA . PHE A 1 205 ? -2.770 -3.785 -7.297 1.00 95.75 205 PHE A CA 1
ATOM 1636 C C . PHE A 1 205 ? -1.316 -4.268 -7.213 1.00 95.75 205 PHE A C 1
ATOM 1638 O O . PHE A 1 205 ? -0.411 -3.477 -7.427 1.00 95.75 205 PHE A O 1
ATOM 1645 N N . GLY A 1 206 ? -1.037 -5.534 -6.889 1.00 96.75 206 GLY A N 1
ATOM 1646 C CA . GLY A 1 206 ? 0.346 -6.019 -6.735 1.00 96.75 206 GLY A CA 1
ATOM 1647 C C . GLY A 1 206 ? 1.030 -5.544 -5.445 1.00 96.75 206 GLY A C 1
ATOM 1648 O O . GLY A 1 206 ? 2.261 -5.475 -5.375 1.00 96.75 206 GLY A O 1
ATOM 1649 N N . VAL A 1 207 ? 0.231 -5.207 -4.431 1.00 97.50 207 VAL A N 1
ATOM 1650 C CA . VAL A 1 207 ? 0.675 -4.752 -3.111 1.00 97.50 207 VAL A CA 1
ATOM 1651 C C . VAL A 1 207 ? 0.313 -5.805 -2.069 1.00 97.50 207 VAL A C 1
ATOM 1653 O O . VAL A 1 207 ? -0.804 -6.314 -2.056 1.00 97.50 207 VAL A O 1
ATOM 1656 N N . GLU A 1 208 ? 1.230 -6.114 -1.155 1.00 97.06 208 GLU A N 1
ATOM 1657 C CA . GLU A 1 208 ? 0.923 -6.963 0.001 1.00 97.06 208 GLU A CA 1
ATOM 1658 C C . GLU A 1 208 ? 0.709 -6.131 1.268 1.00 97.06 208 GLU A C 1
ATOM 1660 O O . GLU A 1 208 ? 1.397 -5.133 1.503 1.00 97.06 208 GLU A O 1
ATOM 1665 N N . VAL A 1 209 ? -0.218 -6.577 2.120 1.00 96.94 209 VAL A N 1
ATOM 1666 C CA . VAL A 1 209 ? -0.372 -6.067 3.486 1.00 96.94 209 VAL A CA 1
ATOM 1667 C C . VAL A 1 209 ? 0.538 -6.882 4.395 1.00 96.94 209 VAL A C 1
ATOM 1669 O O . VAL A 1 209 ? 0.287 -8.052 4.670 1.00 96.94 209 VAL A O 1
ATOM 1672 N N . THR A 1 210 ? 1.603 -6.259 4.885 1.00 95.62 210 THR A N 1
ATOM 1673 C CA . THR A 1 210 ? 2.574 -6.920 5.775 1.00 95.62 210 THR A CA 1
ATOM 1674 C C . THR A 1 210 ? 2.098 -6.933 7.225 1.00 95.62 210 THR A C 1
ATOM 1676 O O . THR A 1 210 ? 2.359 -7.881 7.964 1.00 95.62 210 THR A O 1
ATOM 1679 N N . GLN A 1 211 ? 1.362 -5.895 7.628 1.00 95.25 211 GLN A N 1
ATOM 1680 C CA .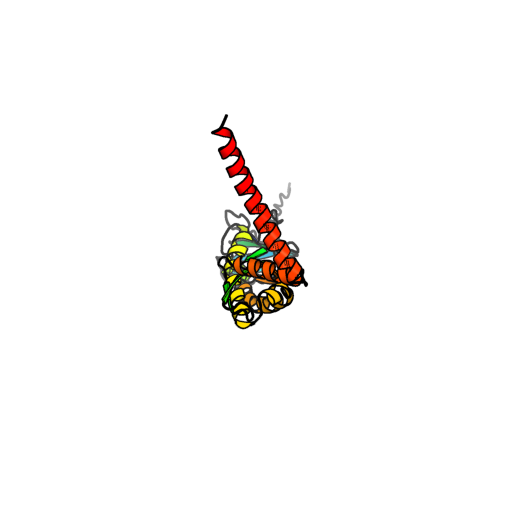 GLN A 1 211 ? 0.784 -5.754 8.959 1.00 95.25 211 GLN A CA 1
ATOM 1681 C C . GLN A 1 211 ? -0.499 -4.927 8.876 1.00 95.25 211 GLN A C 1
ATOM 1683 O O . GLN A 1 211 ? -0.565 -3.960 8.121 1.00 95.25 211 GLN A O 1
ATOM 1688 N N . PHE A 1 212 ? -1.495 -5.284 9.682 1.00 95.56 212 PHE A N 1
ATOM 1689 C CA . PHE A 1 212 ? -2.735 -4.533 9.844 1.00 95.56 212 PHE A CA 1
ATOM 1690 C C . PHE A 1 212 ? -3.069 -4.453 11.331 1.00 95.56 212 PHE A C 1
ATOM 1692 O O . PHE A 1 212 ? -2.973 -5.457 12.035 1.00 95.56 212 PHE A O 1
ATOM 1699 N N . MET A 1 213 ? -3.428 -3.266 11.808 1.00 92.56 213 MET A N 1
ATOM 1700 C CA . MET A 1 213 ? -3.772 -3.014 13.202 1.00 92.56 213 MET A CA 1
ATOM 1701 C C . MET A 1 213 ? -4.989 -2.101 13.293 1.00 92.56 213 MET A C 1
ATOM 1703 O O . MET A 1 213 ? -5.046 -1.057 12.642 1.00 92.56 213 MET A O 1
ATOM 1707 N N . VAL A 1 214 ? -5.925 -2.463 14.164 1.00 90.12 214 VAL A N 1
ATOM 1708 C CA . VAL A 1 214 ? -6.942 -1.560 14.705 1.00 90.12 214 VAL A CA 1
ATOM 1709 C C . VAL A 1 214 ? -6.344 -0.910 15.956 1.00 90.12 214 VAL A C 1
ATOM 1711 O O . VAL A 1 214 ? -5.933 -1.614 16.874 1.00 90.12 214 VAL A O 1
ATOM 1714 N N . SER A 1 215 ? -6.228 0.420 15.982 1.00 82.38 215 SER A N 1
ATOM 1715 C CA . SER A 1 215 ? -5.594 1.141 17.098 1.00 82.38 215 SER A CA 1
ATOM 1716 C C . SER A 1 215 ? -6.599 1.605 18.142 1.00 82.38 215 SER A C 1
ATOM 1718 O O . SER A 1 215 ? -6.280 1.609 19.326 1.00 82.38 215 SER A O 1
ATOM 1720 N N . SER A 1 216 ? -7.795 2.019 17.725 1.00 73.50 216 SER A N 1
ATOM 1721 C CA . SER A 1 216 ? -8.872 2.358 18.652 1.00 73.50 216 SER A CA 1
ATOM 1722 C C . SER A 1 216 ? -10.225 2.371 17.949 1.00 73.50 216 SER A C 1
ATOM 1724 O O . SER A 1 216 ? -10.335 2.647 16.749 1.00 73.50 216 SER A O 1
ATOM 1726 N N . ALA A 1 217 ? -11.251 2.052 18.733 1.00 67.81 217 ALA A N 1
ATOM 1727 C CA . ALA A 1 217 ? -12.647 2.238 18.399 1.00 67.81 217 ALA A CA 1
ATOM 1728 C C . ALA A 1 217 ? -13.225 3.265 19.381 1.00 67.81 217 ALA A C 1
ATOM 1730 O O . ALA A 1 217 ? -13.313 3.005 20.580 1.00 67.81 217 ALA A O 1
ATOM 1731 N N . THR A 1 218 ? -13.582 4.450 18.889 1.00 69.94 218 THR A N 1
ATOM 1732 C CA . THR A 1 218 ? -14.208 5.483 19.718 1.00 69.94 218 THR A CA 1
ATOM 1733 C C . THR A 1 218 ? -15.688 5.160 19.883 1.00 69.94 218 THR A C 1
ATOM 1735 O O . THR A 1 218 ? -16.410 4.978 18.896 1.00 69.94 218 THR A O 1
ATOM 1738 N N . LEU A 1 219 ? -16.118 5.092 21.142 1.00 68.69 219 LEU A N 1
ATOM 1739 C CA . LEU A 1 219 ? -17.514 4.944 21.537 1.00 68.69 219 LEU A CA 1
ATOM 1740 C C . LEU A 1 219 ? -18.312 6.216 21.192 1.00 68.69 219 LEU A C 1
ATOM 1742 O O . LEU A 1 219 ? -17.753 7.314 21.240 1.00 68.69 219 LEU A O 1
ATOM 1746 N N . PRO A 1 220 ? -19.615 6.103 20.877 1.00 70.25 220 PRO A N 1
ATOM 1747 C CA . PRO A 1 220 ? -20.506 7.256 20.916 1.00 70.25 220 PRO A CA 1
ATOM 1748 C C . PRO A 1 220 ? -20.458 7.947 22.283 1.00 70.25 220 PRO A C 1
ATOM 1750 O O . PRO A 1 220 ? -20.307 7.288 23.317 1.00 70.25 220 PRO A O 1
ATOM 1753 N N . GLU A 1 221 ? -20.648 9.264 22.292 1.00 75.69 221 GLU A N 1
ATOM 1754 C CA . GLU A 1 221 ? -20.700 10.063 23.520 1.00 75.69 221 GLU A CA 1
ATOM 1755 C C . GLU A 1 221 ? -21.825 9.572 24.443 1.00 75.69 221 GLU A C 1
ATOM 1757 O O . GLU A 1 221 ? -21.588 9.369 25.629 1.00 75.69 221 GLU A O 1
ATOM 1762 N N . GLU A 1 222 ? -22.989 9.201 23.890 1.00 72.38 222 GLU A N 1
ATOM 1763 C CA . GLU A 1 222 ? -24.130 8.729 24.689 1.00 72.38 222 GLU A CA 1
ATOM 1764 C C . GLU A 1 222 ? -23.830 7.419 25.441 1.00 72.38 222 GLU A C 1
ATOM 1766 O O . GLU A 1 222 ? -24.257 7.222 26.580 1.00 72.38 222 GLU A O 1
ATOM 1771 N N . VAL A 1 223 ? -23.077 6.511 24.810 1.00 73.81 223 VAL A N 1
ATOM 1772 C CA . VAL A 1 223 ? -22.663 5.243 25.434 1.00 73.81 223 VAL A CA 1
ATOM 1773 C C . VAL A 1 223 ? -21.588 5.500 26.488 1.00 73.81 223 VAL A C 1
ATOM 1775 O O . VAL A 1 223 ? -21.601 4.864 27.540 1.00 73.81 223 VAL A O 1
ATOM 1778 N N . THR A 1 224 ? -20.688 6.449 26.225 1.00 75.44 224 THR A N 1
ATOM 1779 C CA . THR A 1 224 ? -19.625 6.847 27.157 1.00 75.44 224 THR A CA 1
ATOM 1780 C C . THR A 1 224 ? -20.220 7.462 28.426 1.00 75.44 224 THR A C 1
ATOM 1782 O O . THR A 1 224 ? -19.925 6.994 29.521 1.00 75.44 224 THR A O 1
ATOM 1785 N N . GLU A 1 225 ? -21.150 8.412 28.293 1.00 79.75 225 GLU A N 1
ATOM 1786 C CA . GLU A 1 225 ? -21.852 9.032 29.425 1.00 79.75 225 GLU A CA 1
ATOM 1787 C C . GLU A 1 225 ? -22.634 8.012 30.261 1.00 79.75 225 GLU A C 1
ATOM 1789 O O . GLU A 1 225 ? -22.619 8.051 31.497 1.00 79.75 225 GLU A O 1
ATOM 1794 N N . PHE A 1 226 ? -23.318 7.072 29.599 1.00 75.38 226 PHE A N 1
ATOM 1795 C CA . PHE A 1 226 ? -24.014 5.995 30.292 1.00 75.38 226 PHE A CA 1
ATOM 1796 C C . PHE A 1 226 ? -23.033 5.106 31.070 1.00 75.38 226 PHE A C 1
ATOM 1798 O O . PHE A 1 226 ? -23.289 4.793 32.236 1.00 75.38 226 PHE A O 1
ATOM 1805 N N . TYR A 1 227 ? -21.900 4.740 30.463 1.00 74.06 227 TYR A N 1
ATOM 1806 C CA . TYR A 1 227 ? -20.849 3.969 31.129 1.00 74.06 227 TYR A CA 1
ATOM 1807 C C . TYR A 1 227 ? -20.282 4.686 32.342 1.00 74.06 227 TYR A C 1
ATOM 1809 O O . TYR A 1 227 ? -20.168 4.076 33.406 1.00 74.06 227 TYR A O 1
ATOM 1817 N N . ASP A 1 228 ? -19.959 5.968 32.205 1.00 78.56 228 ASP A N 1
ATOM 1818 C CA . ASP A 1 228 ? -19.419 6.773 33.295 1.00 78.56 228 ASP A CA 1
ATOM 1819 C C . ASP A 1 228 ? -20.428 6.862 34.439 1.00 78.56 228 ASP A C 1
ATOM 1821 O O . ASP A 1 228 ? -20.071 6.701 35.606 1.00 78.56 228 ASP A O 1
ATOM 1825 N N . LYS A 1 229 ? -21.719 7.017 34.128 1.00 77.38 229 LYS A N 1
ATOM 1826 C CA . LYS A 1 229 ? -22.789 7.028 35.131 1.00 77.38 229 LYS A CA 1
ATOM 1827 C C . LYS A 1 229 ? -22.909 5.693 35.869 1.00 77.38 229 LYS A C 1
ATOM 1829 O O . LYS A 1 229 ? -22.971 5.691 37.097 1.00 77.38 229 LYS A O 1
ATOM 1834 N N . VAL A 1 230 ? -22.915 4.566 35.154 1.00 74.00 230 VAL A N 1
ATOM 1835 C CA . VAL A 1 230 ? -22.987 3.222 35.760 1.00 74.00 230 VAL A CA 1
ATOM 1836 C C . VAL A 1 230 ? -21.726 2.904 36.565 1.00 74.00 230 VAL A C 1
ATOM 1838 O O . VAL A 1 230 ? -21.817 2.373 37.670 1.00 74.00 230 VAL A O 1
ATOM 1841 N N . THR A 1 231 ? -20.548 3.264 36.058 1.00 71.12 231 THR A N 1
ATOM 1842 C CA . THR A 1 231 ? -19.266 3.062 36.747 1.00 71.12 231 THR A CA 1
ATOM 1843 C C . THR A 1 231 ? -19.200 3.900 38.018 1.00 71.12 231 THR A C 1
ATOM 1845 O O . THR A 1 231 ? -18.868 3.366 39.074 1.00 71.12 231 THR A O 1
ATOM 1848 N N . ASN A 1 232 ? -19.622 5.166 37.963 1.00 70.94 232 ASN A N 1
ATOM 1849 C CA . ASN A 1 232 ? -19.762 6.015 39.144 1.00 70.94 232 ASN A CA 1
ATOM 1850 C C . ASN A 1 232 ? -20.739 5.407 40.161 1.00 70.94 232 ASN A C 1
ATOM 1852 O O . ASN A 1 232 ? -20.437 5.382 41.352 1.00 70.94 232 ASN A O 1
ATOM 1856 N N . MET A 1 233 ? -21.872 4.852 39.716 1.00 66.00 233 MET A N 1
ATOM 1857 C CA . MET A 1 233 ? -22.810 4.151 40.602 1.00 66.00 233 MET A CA 1
ATOM 1858 C C . MET A 1 233 ? -22.211 2.879 41.226 1.00 66.00 233 MET A C 1
ATOM 1860 O O . MET A 1 233 ? -22.462 2.620 42.395 1.00 66.00 233 MET A O 1
ATOM 1864 N N . ASN A 1 234 ? -21.400 2.108 40.496 1.00 65.06 234 ASN A N 1
ATOM 1865 C CA . ASN A 1 234 ? -20.782 0.873 40.999 1.00 65.06 234 ASN A CA 1
ATOM 1866 C C . ASN A 1 234 ? -19.563 1.123 41.905 1.00 65.06 234 ASN A C 1
ATOM 1868 O O . ASN A 1 234 ? -19.345 0.382 42.862 1.00 65.06 234 ASN A O 1
ATOM 1872 N N . MET A 1 235 ? -18.767 2.163 41.633 1.00 60.16 235 MET A N 1
ATOM 1873 C CA . MET A 1 235 ? -17.669 2.596 42.510 1.00 60.16 235 MET A CA 1
ATOM 1874 C C . MET A 1 235 ? -18.196 3.109 43.850 1.00 60.16 235 MET A C 1
ATOM 1876 O O . MET A 1 235 ? -17.556 2.956 44.892 1.00 60.16 235 MET A O 1
ATOM 1880 N N . ILE A 1 236 ? -19.393 3.688 43.831 1.00 58.72 236 ILE A N 1
ATOM 1881 C CA . ILE A 1 236 ? -20.142 4.073 45.016 1.00 58.72 236 ILE A CA 1
ATOM 1882 C C . ILE A 1 236 ? -20.996 2.863 45.416 1.00 58.72 236 ILE A C 1
ATOM 1884 O O . ILE A 1 236 ? -22.214 2.887 45.308 1.00 58.72 236 ILE A O 1
ATOM 1888 N N . GLY A 1 237 ? -20.363 1.785 45.896 1.00 56.22 237 GLY A N 1
ATOM 1889 C CA . GLY A 1 237 ? -21.033 0.545 46.337 1.00 56.22 237 GLY A CA 1
ATOM 1890 C C . GLY A 1 237 ? -22.043 0.702 47.491 1.00 56.22 237 GLY A C 1
ATOM 1891 O O . GLY A 1 237 ? -22.498 -0.289 48.052 1.00 56.22 237 GLY A O 1
ATOM 1892 N N . ASP A 1 238 ? -22.386 1.938 47.850 1.00 62.47 238 ASP A N 1
ATOM 1893 C CA . ASP A 1 238 ? -23.268 2.323 48.935 1.00 62.47 238 ASP A CA 1
ATOM 1894 C C . ASP A 1 238 ? -24.255 3.391 48.425 1.00 62.47 238 ASP A C 1
ATOM 1896 O O . ASP A 1 238 ? -23.940 4.582 48.333 1.00 62.47 238 ASP A O 1
ATOM 1900 N N . MET A 1 239 ? -25.459 2.957 48.039 1.00 57.84 239 MET A N 1
ATOM 1901 C CA . MET A 1 239 ? -26.513 3.793 47.434 1.00 57.84 239 MET A CA 1
ATOM 1902 C C . MET A 1 239 ? -26.857 5.024 48.300 1.00 57.84 239 MET A C 1
ATOM 1904 O O . MET A 1 239 ? -27.241 6.079 47.786 1.00 57.84 239 MET A O 1
ATOM 1908 N N . GLU A 1 240 ? -26.656 4.924 49.617 1.00 61.22 240 GLU A N 1
ATOM 1909 C CA . GLU A 1 240 ? -26.849 6.018 50.570 1.00 61.22 240 GLU A CA 1
ATOM 1910 C C . GLU A 1 240 ? -25.829 7.156 50.366 1.00 61.22 240 GLU A C 1
ATOM 1912 O O . GLU A 1 240 ? -26.165 8.340 50.475 1.00 61.22 240 GLU A O 1
ATOM 1917 N N . ARG A 1 241 ? -24.582 6.828 49.998 1.00 61.53 241 ARG A N 1
ATOM 1918 C CA . ARG A 1 241 ? -23.560 7.825 49.641 1.00 61.53 241 ARG A CA 1
ATOM 1919 C C . ARG A 1 241 ? -23.863 8.502 48.312 1.00 61.53 241 ARG A C 1
ATOM 1921 O O . ARG A 1 241 ? -23.583 9.689 48.198 1.00 61.53 241 ARG A O 1
ATOM 1928 N N . PHE A 1 242 ? -24.467 7.809 47.344 1.00 60.75 242 PHE A N 1
ATOM 1929 C CA . PHE A 1 242 ? -24.865 8.406 46.062 1.00 60.75 242 PHE A CA 1
ATOM 1930 C C . PHE A 1 242 ? -26.000 9.421 46.228 1.00 60.75 242 PHE A C 1
ATOM 1932 O O . PHE A 1 242 ? -25.931 10.520 45.680 1.00 60.75 242 PHE A O 1
ATOM 1939 N N . GLN A 1 243 ? -27.012 9.105 47.045 1.00 68.44 243 GLN A N 1
ATOM 1940 C CA . GLN A 1 243 ? -28.058 10.074 47.387 1.00 68.44 243 GLN A CA 1
ATOM 1941 C C . GLN A 1 243 ? -27.471 11.294 48.105 1.00 68.44 243 GLN A C 1
ATOM 1943 O O . GLN A 1 243 ? -27.783 12.425 47.733 1.00 68.44 243 GLN A O 1
ATOM 1948 N N . LYS A 1 244 ? -26.561 11.089 49.069 1.00 65.38 244 LYS A N 1
ATOM 1949 C CA . LYS A 1 244 ? -25.844 12.189 49.740 1.00 65.38 244 LYS A CA 1
ATOM 1950 C C . LYS A 1 244 ? -24.957 12.988 48.777 1.00 65.38 244 LYS A C 1
ATOM 1952 O O . LYS A 1 244 ? -24.920 14.207 48.886 1.00 65.38 244 LYS A O 1
ATOM 1957 N N . PHE A 1 245 ? -24.296 12.342 47.817 1.00 69.06 245 PHE A N 1
ATOM 1958 C CA . PHE A 1 245 ? -23.440 12.984 46.815 1.00 69.06 245 PHE A CA 1
ATOM 1959 C C . PHE A 1 245 ? -24.239 13.819 45.810 1.00 69.06 245 PHE A C 1
ATOM 1961 O O . PHE A 1 245 ? -23.930 14.991 45.619 1.00 69.06 245 PHE A O 1
ATOM 1968 N N . ASN A 1 246 ? -25.317 13.277 45.234 1.00 69.94 246 ASN A N 1
ATOM 1969 C CA . ASN A 1 246 ? -26.200 14.042 44.347 1.00 69.94 246 ASN A CA 1
ATOM 1970 C C . ASN A 1 246 ? -26.874 15.200 45.082 1.00 69.94 246 ASN A C 1
ATOM 1972 O O . ASN A 1 246 ? -26.986 16.291 44.531 1.00 69.94 246 ASN A O 1
ATOM 1976 N N . THR A 1 247 ? -27.267 14.991 46.342 1.00 72.56 247 THR A N 1
ATOM 1977 C CA . THR A 1 247 ? -27.798 16.064 47.192 1.00 72.56 247 THR A CA 1
ATOM 1978 C C . THR A 1 247 ? -26.723 17.119 47.467 1.00 72.56 247 THR A C 1
ATOM 1980 O 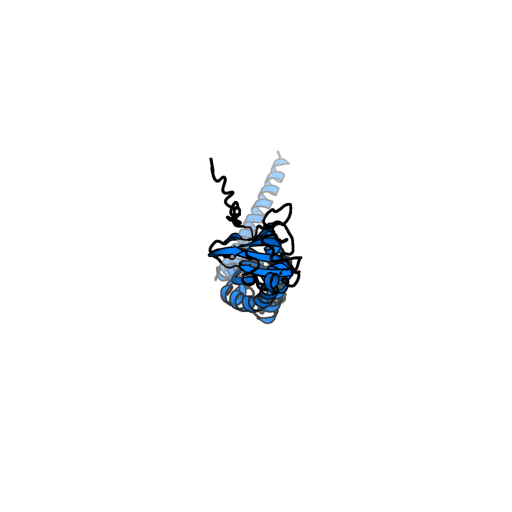O . THR A 1 247 ? -27.014 18.307 47.426 1.00 72.56 247 THR A O 1
ATOM 1983 N N . ALA A 1 248 ? -25.462 16.727 47.675 1.00 65.06 248 ALA A N 1
ATOM 1984 C CA . ALA A 1 248 ? -24.352 17.660 47.861 1.00 65.06 248 ALA A CA 1
ATOM 1985 C C . ALA A 1 248 ? -24.009 18.454 46.587 1.00 65.06 248 ALA A C 1
ATOM 1987 O O . ALA A 1 248 ? -23.750 19.650 46.690 1.00 65.06 248 ALA A O 1
ATOM 1988 N N . ILE A 1 249 ? -24.054 17.840 45.397 1.00 68.81 249 ILE A N 1
ATOM 1989 C CA . ILE A 1 249 ? -23.906 18.552 44.115 1.00 68.81 249 ILE A CA 1
ATOM 1990 C C . ILE A 1 249 ? -25.078 19.512 43.889 1.00 68.81 249 ILE A C 1
ATOM 1992 O O . ILE A 1 249 ? -24.854 20.663 43.519 1.00 68.81 249 ILE A O 1
ATOM 1996 N N . ALA A 1 250 ? -26.313 19.080 44.158 1.00 67.31 250 ALA A N 1
ATOM 1997 C CA . ALA A 1 250 ? -27.496 19.929 44.039 1.00 67.31 250 ALA A CA 1
ATOM 1998 C C . ALA A 1 250 ? -27.432 21.128 45.000 1.00 67.31 250 ALA A C 1
ATOM 2000 O O . ALA A 1 250 ? -27.622 22.257 44.571 1.00 67.31 250 ALA A O 1
ATOM 2001 N N . ILE A 1 251 ? -27.049 20.914 46.264 1.00 65.75 251 ILE A N 1
ATOM 2002 C CA . ILE A 1 251 ? -26.864 21.990 47.254 1.00 65.75 251 ILE A CA 1
ATOM 2003 C C . ILE A 1 251 ? -25.668 22.890 46.898 1.00 65.75 251 ILE A C 1
ATOM 2005 O O . ILE A 1 251 ? -25.702 24.093 47.158 1.00 65.75 251 ILE A O 1
ATOM 2009 N N . GLY A 1 252 ? -24.603 22.334 46.315 1.00 60.12 252 GLY A N 1
ATOM 2010 C CA . GLY A 1 252 ? -23.443 23.087 45.835 1.00 60.12 252 GLY A CA 1
ATOM 2011 C C . GLY A 1 252 ? -23.791 24.030 44.679 1.00 60.12 252 GLY A C 1
ATOM 2012 O O . GLY A 1 252 ? -23.413 25.200 44.718 1.00 60.12 252 GLY A O 1
ATOM 2013 N N . ASN A 1 253 ? -24.579 23.552 43.712 1.00 55.75 253 ASN A N 1
ATOM 2014 C CA . ASN A 1 253 ? -25.092 24.355 42.597 1.00 55.75 253 ASN A CA 1
ATOM 2015 C C . ASN A 1 253 ? -26.201 25.333 43.036 1.00 55.75 253 ASN A C 1
ATOM 2017 O O . ASN A 1 253 ? -26.232 26.479 42.582 1.00 55.75 253 ASN A O 1
ATOM 2021 N N . ASP A 1 254 ? -27.063 24.952 43.981 1.00 51.41 254 ASP A N 1
ATOM 2022 C CA . ASP A 1 254 ? -28.054 25.868 44.557 1.00 51.41 254 ASP A CA 1
ATOM 2023 C C . ASP A 1 254 ? -27.386 26.976 45.373 1.00 51.41 254 ASP A C 1
ATOM 2025 O O . ASP A 1 254 ? -27.838 28.116 45.339 1.00 51.41 254 ASP A O 1
ATOM 2029 N N . ARG A 1 255 ? -26.256 26.714 46.044 1.00 48.53 255 ARG A N 1
ATOM 2030 C CA . ARG A 1 255 ? -25.484 27.770 46.716 1.00 48.53 255 ARG A CA 1
ATOM 2031 C C . ARG A 1 255 ? -24.873 28.777 45.745 1.00 48.53 255 ARG A C 1
ATOM 2033 O O . ARG A 1 255 ? -24.791 29.945 46.119 1.00 48.53 255 ARG A O 1
ATOM 2040 N N . SER A 1 256 ? -24.509 28.389 44.518 1.00 51.28 256 SER A N 1
ATOM 2041 C CA . SER A 1 256 ? -24.104 29.374 43.503 1.00 51.28 256 SER A CA 1
ATOM 2042 C C . SER A 1 256 ? -25.258 30.298 43.092 1.00 51.28 256 SER A C 1
ATOM 2044 O O . SER A 1 256 ? -25.055 31.509 43.057 1.00 51.28 256 SER A O 1
ATOM 2046 N N . ASN A 1 257 ? -26.480 29.778 42.926 1.00 48.44 257 ASN A N 1
ATOM 2047 C CA . ASN A 1 257 ? -27.660 30.583 42.563 1.00 48.44 257 ASN A CA 1
ATOM 2048 C C . ASN A 1 257 ? -28.275 31.362 43.744 1.00 48.44 257 ASN A C 1
ATOM 2050 O O . ASN A 1 257 ? -28.852 32.432 43.565 1.00 48.44 257 ASN A O 1
ATOM 2054 N N . ILE A 1 258 ? -28.135 30.864 44.974 1.00 49.97 258 ILE A N 1
ATOM 2055 C CA . ILE A 1 258 ? -28.575 31.565 46.188 1.00 49.97 258 ILE A CA 1
ATOM 2056 C C . ILE A 1 258 ? -27.581 32.678 46.554 1.00 49.97 258 ILE A C 1
ATOM 2058 O O . ILE A 1 258 ? -27.999 33.735 47.024 1.00 49.97 258 ILE A O 1
ATOM 2062 N N . SER A 1 259 ? -26.278 32.501 46.289 1.00 47.38 259 SER A N 1
ATOM 2063 C CA . SER A 1 259 ? -25.291 33.570 46.502 1.00 47.38 259 SER A CA 1
ATOM 2064 C C . SER A 1 259 ? -25.501 34.773 45.577 1.00 47.38 259 SER A C 1
ATOM 2066 O O . SER A 1 259 ? -25.299 35.897 46.028 1.00 47.38 259 SER A O 1
ATOM 2068 N N . SER A 1 260 ? -25.992 34.573 44.345 1.00 51.22 260 SER A N 1
ATOM 2069 C CA . SER A 1 260 ? -26.306 35.681 43.432 1.00 51.22 260 SER A CA 1
ATOM 2070 C C . SER A 1 260 ? -27.608 36.397 43.813 1.00 51.22 260 SER A C 1
ATOM 2072 O O . SER A 1 260 ? -27.652 37.625 43.803 1.00 51.22 260 SER A O 1
ATOM 2074 N N . GLY A 1 261 ? -28.642 35.662 44.243 1.00 53.66 261 GLY A N 1
ATOM 2075 C CA . GLY A 1 261 ? -29.924 36.251 44.661 1.00 53.66 261 GLY A CA 1
ATOM 2076 C C . GLY A 1 261 ? -29.872 37.026 45.986 1.00 53.66 261 GLY A C 1
ATOM 2077 O O . GLY A 1 261 ? -30.604 37.998 46.168 1.00 53.66 261 GLY A O 1
ATOM 2078 N N . ILE A 1 262 ? -28.984 36.647 46.912 1.00 51.31 262 ILE A N 1
ATOM 2079 C CA . ILE A 1 262 ? -28.797 37.369 48.185 1.00 51.31 262 ILE A CA 1
ATOM 2080 C C . ILE A 1 262 ? -27.977 38.658 47.983 1.00 51.31 262 ILE A C 1
ATOM 2082 O O . ILE A 1 262 ? -28.198 39.643 48.689 1.00 51.31 262 ILE A O 1
ATOM 2086 N N . GLN A 1 263 ? -27.074 38.695 46.998 1.00 50.00 263 GLN A N 1
ATOM 2087 C CA . GLN A 1 263 ? -26.244 39.871 46.721 1.00 50.00 263 GLN A CA 1
ATOM 2088 C C . GLN A 1 263 ? -27.031 40.993 46.014 1.00 50.00 263 GLN A C 1
ATOM 2090 O O . GLN A 1 263 ? -26.841 42.162 46.345 1.00 50.00 263 GLN A O 1
ATOM 2095 N N . GLU A 1 264 ? -27.981 40.657 45.131 1.00 50.91 264 GLU A N 1
ATOM 2096 C CA . GLU A 1 264 ? -28.900 41.636 44.519 1.00 50.91 264 GLU A CA 1
ATOM 2097 C C . GLU A 1 264 ? -29.968 42.156 45.498 1.00 50.91 264 GLU A C 1
ATOM 2099 O O . GLU A 1 264 ? -30.305 43.340 45.471 1.00 50.91 264 GLU A O 1
ATOM 2104 N N . GLY A 1 265 ? -30.451 41.318 46.424 1.00 53.47 265 GLY A N 1
ATOM 2105 C CA . GLY A 1 265 ? -31.424 41.731 47.444 1.00 53.47 265 GLY A CA 1
ATOM 2106 C C . GLY A 1 265 ? -30.871 42.717 48.482 1.00 53.47 265 GLY A C 1
ATOM 2107 O O . GLY A 1 265 ? -31.627 43.518 49.028 1.00 53.47 265 GLY A O 1
ATOM 2108 N N . MET A 1 266 ? -29.557 42.702 48.733 1.00 51.03 266 MET A N 1
ATOM 2109 C CA . MET A 1 266 ? -28.900 43.647 49.648 1.00 51.03 266 MET A CA 1
ATOM 2110 C C . MET A 1 266 ? -28.451 44.952 48.969 1.00 51.03 266 MET A C 1
ATOM 2112 O O . MET A 1 266 ? -28.302 45.958 49.655 1.00 51.03 266 MET A O 1
ATOM 2116 N N . ALA A 1 267 ? -28.277 44.975 47.643 1.00 53.25 267 ALA A N 1
ATOM 2117 C CA . ALA A 1 267 ? -27.880 46.180 46.902 1.00 53.25 267 ALA A CA 1
ATOM 2118 C C . ALA A 1 267 ? -29.048 47.142 46.608 1.00 53.25 267 ALA A C 1
ATOM 2120 O O . ALA A 1 267 ? -28.822 48.317 46.343 1.00 53.25 267 ALA A O 1
ATOM 2121 N N . MET A 1 268 ? -30.296 46.668 46.680 1.00 53.16 268 MET A N 1
ATOM 2122 C CA . MET A 1 268 ? -31.501 47.498 46.521 1.00 53.16 268 MET A CA 1
ATOM 2123 C C . MET A 1 268 ? -32.039 48.069 47.847 1.00 53.16 268 MET A C 1
ATOM 2125 O O . MET A 1 268 ? -33.086 48.715 47.855 1.00 53.16 268 MET A O 1
ATOM 2129 N N . GLY A 1 269 ? -31.358 47.804 48.968 1.00 52.72 269 GLY A N 1
ATOM 2130 C CA . GLY A 1 269 ? -31.787 48.190 50.317 1.00 52.72 269 GLY A CA 1
ATOM 2131 C C . GLY A 1 269 ? -30.826 49.111 51.075 1.00 52.72 269 GLY A C 1
ATOM 2132 O O . GLY A 1 269 ? -31.010 49.272 52.281 1.00 52.72 269 GLY A O 1
ATOM 2133 N N . ALA A 1 270 ? -29.818 49.680 50.406 1.00 43.12 270 ALA A N 1
ATOM 2134 C CA . ALA A 1 270 ? -28.860 50.631 50.978 1.00 43.12 270 ALA A CA 1
ATOM 2135 C C . ALA A 1 270 ? -28.929 51.990 50.270 1.00 43.12 270 ALA A C 1
ATOM 2137 O O . ALA A 1 270 ? -29.076 51.995 49.027 1.00 43.12 270 ALA A O 1
#

Nearest PDB structures (foldseek):
  3bk6-assembly1_C  TM=6.232E-01  e=1.465E-05  Pyrococcus horikoshii
  2rpb-assembly1_A  TM=7.387E-01  e=3.317E-04  Pyrococcus horikoshii
  4r8u-assembly2_B  TM=2.802E-01  e=2.061E+00  Escherichia coli K-12
  6juq-assembly1_F  TM=2.773E-01  e=2.061E+00  Escherichia coli
  5c5j-assembly1_F  TM=2.813E-01  e=2.335E+00  Escherichia coli

Solvent-accessible surface area (backbone atoms only — not comparable to full-atom values): 15180 Å² total; per-residue (Å²): 137,88,80,83,82,73,77,69,76,82,74,47,74,48,70,76,77,86,88,50,98,54,47,40,34,39,42,64,91,58,94,83,26,60,48,51,59,60,18,34,40,45,30,48,86,53,26,35,33,41,35,26,44,88,88,38,85,48,50,75,43,59,53,46,80,42,71,45,33,60,82,72,37,68,53,54,44,70,61,67,76,68,89,62,94,70,84,56,58,46,63,44,51,45,33,42,32,42,44,45,79,48,69,76,40,62,37,46,38,94,59,66,35,73,31,62,24,86,86,7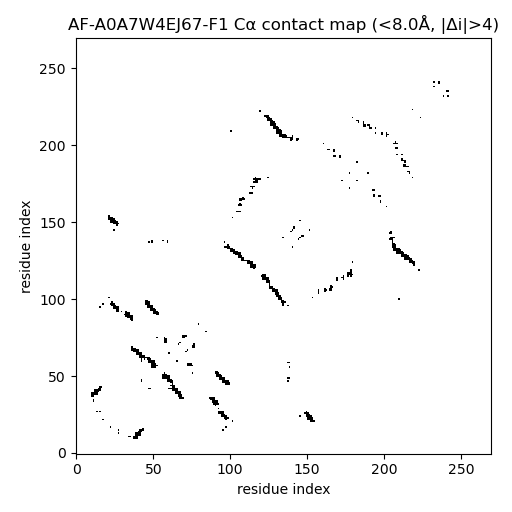4,42,78,46,52,42,32,42,34,28,34,34,22,33,29,51,76,33,67,72,43,21,35,74,68,66,58,57,88,55,60,60,41,51,47,66,67,54,41,55,60,52,23,69,57,47,34,61,56,51,39,55,50,54,54,71,63,66,50,35,70,65,54,44,66,76,38,34,66,64,51,20,66,64,46,44,74,74,48,39,62,67,38,46,64,37,17,27,46,71,79,43,61,42,51,72,49,60,51,72,40,67,72,58,49,55,50,47,53,52,52,48,54,52,59,74,43,80,43,70,69,57,50,55,52,47,55,49,48,51,50,52,54,55,46,48,57,59,49,55,54,56,54,55,56,63,56,66,78,72,113

Radius of gyration: 32.52 Å; Cα contacts (8 Å, |Δi|>4): 411; chains: 1; bounding box: 84×62×92 Å

Sequence (270 aa):
MADTNSKLPFLEIIEWVEPDPNLLMWKVPDQDKEIKNGAKLIVRESQTALFLNEGVAADVFPAGTHELSTKNIPILSKLKGWKYGFESPFKADVYYFSTKQFVNLKWGTPAPVLMRDPQFGQVRVRAFGSYNVRITDVAKFFKEYAGTYPMLTVFELENQLRDFIAPKFGEVLSNAGLSVLDLAGNMTALSEKIRPLIEPYFADFGVEVTQFMVSSATLPEEVTEFYDKVTNMNMIGDMERFQKFNTAIAIGNDRSNISSGIQEGMAMGA

Foldseek 3Di:
DDDDPPPPPPAAEAEDDDPDPFWFKAKDDDPQQFDQQFHKYAAAQQKKKFKDAPNHGQDIGHHDIDTDHCVPGVVSVVVVPPPDDDSGTGHMIMMMGGQDKDWFQKAWAPFFQWAQAPVPGIFTKIWMWGFIKGFQDPNQLQVPPVDDDNTDGCPVVSVVLRVVLNVLLSVCRRPVNHHLVVCQVPFPVSQVVSQVVSQVVCVSNRMGTPGGTTPDMDGPPVVVVVVVVVVVVVVCVDVVVVVVVVVVVVVVVVCVVVVVVVVVVVVVVD

Secondary structure (DSSP, 8-state):
------------EEE---SSTTEEEEE---SS-EEPTTEEEEE-TTEEEEEEETTEEEEEE-SEEEEE-TTT-HHHHHTTTSSS---S-EEEEEEEEE-S-EEEEEEE-SSPEEEEETTTEEEEEEEEEEEEEEES-HHHHIIIIITT-SEEEHHHHHHHHHHHHHHHHHHHHHHH---HHHHHH-HHHHHHHHHHHHHHHHHHTTEEEEEEEEEEEEPPHHHHHHHHHHHHHHHS--HHHHHHHHHHHHHHHHHHHHHHHHHHHHHT--

Mean predicted aligned error: 12.89 Å

pLDDT: mean 79.85, std 16.73, range [38.09, 98.12]